Protein AF-A0A220SDR7-F1 (afdb_monomer_lite)

pLDDT: mean 88.76, std 13.01, range [48.06, 98.62]

Structure (mmCIF, N/CA/C/O backbone):
data_AF-A0A220SDR7-F1
#
_entry.id   AF-A0A220SDR7-F1
#
loop_
_atom_site.group_PDB
_atom_site.id
_atom_site.type_symbol
_atom_site.label_atom_id
_atom_site.label_alt_id
_atom_site.label_comp_id
_atom_site.label_asym_id
_atom_site.label_entity_id
_atom_site.label_seq_id
_atom_site.pdbx_PDB_ins_code
_atom_site.Cartn_x
_atom_site.Cartn_y
_atom_site.Cartn_z
_atom_site.occupancy
_atom_site.B_iso_or_equiv
_atom_site.auth_seq_id
_atom_site.auth_comp_id
_atom_site.auth_asym_id
_atom_site.auth_atom_id
_atom_site.pdbx_PDB_model_num
ATOM 1 N N . MET A 1 1 ? -10.956 74.663 -33.081 1.00 52.09 1 MET A N 1
ATOM 2 C CA . MET A 1 1 ? -11.269 73.354 -33.712 1.00 52.09 1 MET A CA 1
ATOM 3 C C . MET A 1 1 ? -10.249 72.935 -34.791 1.00 52.09 1 MET A C 1
ATOM 5 O O . MET A 1 1 ? -10.646 72.469 -35.847 1.00 52.09 1 MET A O 1
ATOM 9 N N . LYS A 1 2 ? -8.930 73.063 -34.561 1.00 50.47 2 LYS A N 1
ATOM 10 C CA . LYS A 1 2 ? -7.900 72.564 -35.508 1.00 50.47 2 LYS A CA 1
ATOM 11 C C . LYS A 1 2 ? -6.839 71.650 -34.871 1.00 50.47 2 LYS A C 1
ATOM 13 O O . LYS A 1 2 ? -5.998 71.125 -35.582 1.00 50.47 2 LYS A O 1
ATOM 18 N N . PHE A 1 3 ? -6.909 71.422 -33.556 1.00 48.16 3 PHE A N 1
ATOM 19 C CA . PHE A 1 3 ? -5.947 70.587 -32.822 1.00 48.16 3 PHE A CA 1
ATOM 20 C C . PHE A 1 3 ? -6.428 69.152 -32.547 1.00 48.16 3 PHE A C 1
ATOM 22 O O . PHE A 1 3 ? -5.607 68.275 -32.311 1.00 48.16 3 PHE A O 1
ATOM 29 N N . TYR A 1 4 ? -7.734 68.876 -32.643 1.00 52.09 4 TYR A N 1
ATOM 30 C CA . TYR A 1 4 ? -8.280 67.529 -32.407 1.00 52.09 4 TYR A CA 1
ATOM 31 C C . TYR A 1 4 ? -8.189 66.601 -33.626 1.00 52.09 4 TYR A C 1
ATOM 33 O O . TYR A 1 4 ? -8.221 65.384 -33.477 1.00 52.09 4 TYR A O 1
ATOM 41 N N . THR A 1 5 ? -8.017 67.149 -34.829 1.00 52.22 5 THR A N 1
ATOM 42 C CA . THR A 1 5 ? -7.950 66.356 -36.064 1.00 52.22 5 THR A CA 1
ATOM 43 C C . THR A 1 5 ? -6.585 65.693 -36.268 1.00 52.22 5 THR A C 1
ATOM 45 O O . THR A 1 5 ? -6.501 64.661 -36.923 1.00 52.22 5 THR A O 1
ATOM 48 N N . PHE A 1 6 ? -5.517 66.237 -35.674 1.00 51.78 6 PHE A N 1
ATOM 49 C CA . PHE A 1 6 ? -4.159 65.703 -35.840 1.00 51.78 6 PHE A CA 1
ATOM 50 C C . PHE A 1 6 ? -3.877 64.493 -34.931 1.00 51.78 6 PHE A C 1
ATOM 52 O O . PHE A 1 6 ? -3.158 63.578 -35.323 1.00 51.78 6 PHE A O 1
ATOM 59 N N . PHE A 1 7 ? -4.502 64.438 -33.749 1.00 50.69 7 PHE A N 1
ATOM 60 C CA . PHE A 1 7 ? -4.349 63.315 -32.814 1.00 50.69 7 PHE A CA 1
ATOM 61 C C . PHE A 1 7 ? -5.112 62.055 -33.254 1.00 50.69 7 PHE A C 1
ATOM 63 O O . PHE A 1 7 ? -4.691 60.941 -32.952 1.00 50.69 7 PHE A O 1
ATOM 70 N N . PHE A 1 8 ? -6.200 62.213 -34.015 1.00 52.06 8 PHE A N 1
ATOM 71 C CA . PHE A 1 8 ? -6.982 61.080 -34.516 1.00 52.06 8 PHE A CA 1
ATOM 72 C C . PHE A 1 8 ? -6.256 60.315 -35.636 1.00 52.06 8 PHE A C 1
ATOM 74 O O . PHE A 1 8 ? -6.339 59.091 -35.706 1.00 52.06 8 PHE A O 1
ATOM 81 N N . ILE A 1 9 ? -5.475 61.011 -36.468 1.00 54.66 9 ILE A N 1
ATOM 82 C CA . ILE A 1 9 ? -4.732 60.388 -37.574 1.00 54.66 9 ILE A CA 1
ATOM 83 C C . ILE A 1 9 ? -3.570 59.537 -37.037 1.00 54.66 9 ILE A C 1
ATOM 85 O O . ILE A 1 9 ? -3.384 58.407 -37.490 1.00 54.66 9 ILE A O 1
ATOM 89 N N . PHE A 1 10 ? -2.861 60.006 -36.004 1.00 51.84 10 PHE A N 1
ATOM 90 C CA . PHE A 1 10 ? -1.771 59.241 -35.384 1.00 51.84 10 PHE A CA 1
ATOM 91 C C . PHE A 1 10 ? -2.247 57.976 -34.656 1.00 51.84 10 PHE A C 1
ATOM 93 O O . PHE A 1 10 ? -1.578 56.947 -34.732 1.00 51.84 10 PHE A O 1
ATOM 100 N N . PHE A 1 11 ? -3.420 58.003 -34.013 1.00 52.19 11 PHE A N 1
ATOM 101 C CA . PHE A 1 11 ? -3.966 56.798 -33.380 1.00 52.19 11 PHE A CA 1
ATOM 102 C C . PHE A 1 11 ? -4.470 55.775 -34.402 1.00 52.19 11 PHE A C 1
ATOM 104 O O . PHE A 1 11 ? -4.217 54.587 -34.227 1.00 52.19 11 PHE A O 1
ATOM 111 N N . THR A 1 12 ? -5.099 56.196 -35.507 1.00 53.22 12 THR A N 1
ATOM 112 C CA . THR A 1 12 ? -5.532 55.235 -36.543 1.00 53.22 12 THR A CA 1
ATOM 113 C C . THR A 1 12 ? -4.360 54.511 -37.208 1.00 53.22 12 THR A C 1
ATOM 115 O O . THR A 1 12 ? -4.465 53.314 -37.454 1.00 53.22 12 THR A O 1
ATOM 118 N N . GLN A 1 13 ? -3.213 55.169 -37.411 1.00 51.09 13 GLN A N 1
ATOM 119 C CA . GLN A 1 13 ? -2.028 54.505 -37.969 1.00 51.09 13 GLN A CA 1
ATOM 120 C C . GLN A 1 13 ? -1.381 53.504 -37.000 1.00 51.09 13 GLN A C 1
ATOM 122 O O . GLN A 1 13 ? -0.821 52.514 -37.457 1.00 51.09 13 GLN A O 1
ATOM 127 N N . ALA A 1 14 ? -1.508 53.691 -35.683 1.00 51.62 14 ALA A N 1
ATOM 128 C CA . ALA A 1 14 ? -1.001 52.729 -34.701 1.00 51.62 14 ALA A CA 1
ATOM 129 C C . ALA A 1 14 ? -1.847 51.441 -34.618 1.00 51.62 14 ALA A C 1
ATOM 131 O O . ALA A 1 14 ? -1.311 50.383 -34.294 1.00 51.62 14 ALA A O 1
ATOM 132 N N . PHE A 1 15 ? -3.143 51.493 -34.958 1.00 50.03 15 PHE A N 1
ATOM 133 C CA . PHE A 1 15 ? -4.010 50.306 -34.970 1.00 50.03 15 PHE A CA 1
ATOM 134 C C . PHE A 1 15 ? -3.890 49.454 -36.248 1.00 50.03 15 PHE A C 1
ATOM 136 O O . PHE A 1 15 ? -4.156 48.257 -36.186 1.00 50.03 15 PHE A O 1
ATOM 143 N N . PHE A 1 16 ? -3.424 50.006 -37.378 1.00 48.06 16 PHE A N 1
ATOM 144 C CA . PHE A 1 16 ? -3.235 49.232 -38.621 1.00 48.06 16 PHE A CA 1
ATOM 145 C C . PHE A 1 16 ? -1.960 48.373 -38.659 1.00 48.06 16 PHE A C 1
ATOM 147 O O . PHE A 1 16 ? -1.866 47.475 -39.486 1.00 48.06 16 PHE A O 1
ATOM 154 N N . PHE A 1 17 ? -0.996 48.589 -37.759 1.00 48.81 17 PHE A N 1
ATOM 155 C CA . PHE A 1 17 ? 0.189 47.722 -37.639 1.00 48.81 17 PHE A CA 1
ATOM 156 C C . PHE A 1 17 ? 0.022 46.593 -36.604 1.00 48.81 17 PHE A C 1
ATOM 158 O O . PHE A 1 17 ? 0.945 45.806 -36.403 1.00 48.81 17 PHE A O 1
ATOM 165 N N . GLY A 1 18 ? -1.139 46.503 -35.942 1.00 52.41 18 GLY A N 1
ATOM 166 C CA . GLY A 1 18 ? -1.409 45.519 -34.888 1.00 52.41 18 GLY A CA 1
ATOM 167 C C . GLY A 1 18 ? -2.147 44.252 -35.331 1.00 52.41 18 GLY A C 1
ATOM 168 O O . GLY A 1 18 ? -2.267 43.324 -34.533 1.00 52.41 18 GLY A O 1
ATOM 169 N N . GLN A 1 19 ? -2.656 44.182 -36.562 1.00 54.31 19 GLN A N 1
ATOM 170 C CA . GLN A 1 19 ? -3.441 43.043 -37.041 1.00 54.31 19 GLN A CA 1
ATOM 171 C C . GLN A 1 19 ? -3.091 42.735 -38.493 1.00 54.31 19 GLN A C 1
ATOM 173 O O . GLN A 1 19 ? -3.411 43.514 -39.379 1.00 54.31 19 GLN A O 1
ATOM 178 N N . ASP A 1 20 ? -2.375 41.623 -38.671 1.00 52.69 20 ASP A N 1
ATOM 179 C CA . ASP A 1 20 ? -2.335 40.731 -39.840 1.00 52.69 20 ASP A CA 1
ATOM 180 C C . ASP A 1 20 ? -0.908 40.230 -40.066 1.00 52.69 20 ASP A C 1
ATOM 182 O O . ASP A 1 20 ? -0.219 40.589 -41.020 1.00 52.69 20 ASP A O 1
ATOM 186 N N . ILE A 1 21 ? -0.461 39.311 -39.202 1.00 54.91 21 ILE A N 1
ATOM 187 C CA . ILE A 1 21 ? 0.431 38.273 -39.722 1.00 54.91 21 ILE A CA 1
ATOM 188 C C . ILE A 1 21 ? -0.450 37.491 -40.704 1.00 54.91 21 ILE A C 1
ATOM 190 O O . ILE A 1 21 ? -1.434 36.895 -40.261 1.00 54.91 21 ILE A O 1
ATOM 194 N N . PRO A 1 22 ? -0.174 37.511 -42.020 1.00 57.28 22 PRO A N 1
ATOM 195 C CA . PRO A 1 22 ? -1.050 36.867 -42.984 1.00 57.28 22 PRO A CA 1
ATOM 196 C C . PRO A 1 22 ? -1.165 35.386 -42.628 1.00 57.28 22 PRO A C 1
ATOM 198 O O . PRO A 1 22 ? -0.147 34.732 -42.398 1.00 57.28 22 PRO A O 1
ATOM 201 N N . ALA A 1 23 ? -2.391 34.852 -42.616 1.00 57.25 23 ALA A N 1
ATOM 202 C CA . ALA A 1 23 ? -2.694 33.466 -42.239 1.00 57.25 23 ALA A CA 1
ATOM 203 C C . ALA A 1 23 ? -1.759 32.427 -42.906 1.00 57.25 23 ALA A C 1
ATOM 205 O O . ALA A 1 23 ? -1.390 31.424 -42.302 1.00 57.25 23 ALA A O 1
ATOM 206 N N . LYS A 1 24 ? -1.264 32.726 -44.118 1.00 56.38 24 LYS A N 1
ATOM 207 C CA . LYS A 1 24 ? -0.260 31.930 -44.844 1.00 56.38 24 LYS A CA 1
ATOM 208 C C . LYS A 1 24 ? 1.104 31.809 -44.143 1.00 56.38 24 LYS A C 1
ATOM 210 O O . LYS A 1 24 ? 1.729 30.758 -44.246 1.00 56.38 24 LYS A O 1
ATOM 215 N N . ILE A 1 25 ? 1.588 32.842 -43.447 1.00 60.56 25 ILE A N 1
ATOM 216 C CA . ILE A 1 25 ? 2.855 32.795 -42.690 1.00 60.56 25 ILE A CA 1
ATOM 217 C C . ILE A 1 25 ? 2.670 31.979 -41.406 1.00 60.56 25 ILE A C 1
ATOM 219 O O . ILE A 1 25 ? 3.525 31.154 -41.086 1.00 60.56 25 ILE A O 1
ATOM 223 N N . THR A 1 26 ? 1.543 32.137 -40.703 1.00 61.66 26 THR A N 1
ATOM 224 C CA . THR A 1 26 ? 1.220 31.299 -39.535 1.00 61.66 26 THR A CA 1
ATOM 225 C C . THR A 1 26 ? 1.035 29.831 -39.916 1.00 61.66 26 THR A C 1
ATOM 227 O O . THR A 1 26 ? 1.552 28.965 -39.212 1.00 61.66 26 THR A O 1
ATOM 230 N N . ASP A 1 27 ? 0.410 29.541 -41.059 1.00 62.94 27 ASP A N 1
ATOM 231 C CA . ASP A 1 27 ? 0.244 28.176 -41.570 1.00 62.94 27 ASP A CA 1
ATOM 232 C C . ASP A 1 27 ? 1.572 27.565 -42.044 1.00 62.94 27 ASP A C 1
ATOM 234 O O . ASP A 1 27 ? 1.864 26.403 -41.756 1.00 62.94 27 ASP A O 1
ATOM 238 N N . SER A 1 28 ? 2.441 28.352 -42.689 1.00 75.94 28 SER A N 1
ATOM 239 C CA . SER A 1 28 ? 3.783 27.905 -43.079 1.00 75.94 28 SER A CA 1
ATOM 240 C C . SER A 1 28 ? 4.658 27.598 -41.861 1.00 75.94 28 SER A C 1
ATOM 242 O O . SER A 1 28 ? 5.314 26.559 -41.828 1.00 75.94 28 SER A O 1
ATOM 244 N N . LEU A 1 29 ? 4.652 28.454 -40.834 1.00 77.25 29 LEU A N 1
ATOM 245 C CA . LEU A 1 29 ? 5.395 28.216 -39.592 1.00 77.25 29 LEU A CA 1
ATOM 246 C C . LEU A 1 29 ? 4.841 27.015 -38.819 1.00 77.25 29 LEU A C 1
ATOM 248 O O . LEU A 1 29 ? 5.611 26.234 -38.261 1.00 77.25 29 LEU A O 1
ATOM 252 N N . LYS A 1 30 ? 3.518 26.837 -38.808 1.00 83.00 30 LYS A N 1
ATOM 253 C CA . LYS A 1 30 ? 2.866 25.672 -38.205 1.00 83.00 30 LYS A CA 1
ATOM 254 C C . LYS A 1 30 ? 3.256 24.379 -38.923 1.00 83.00 30 LYS A C 1
ATOM 256 O O . LYS A 1 30 ? 3.679 23.436 -38.264 1.00 83.00 30 LYS A O 1
ATOM 261 N N . SER A 1 31 ? 3.204 24.354 -40.255 1.00 82.81 31 SER A N 1
ATOM 262 C CA . SER A 1 31 ? 3.597 23.180 -41.046 1.00 82.81 31 SER A CA 1
ATOM 263 C C . SER A 1 31 ? 5.082 22.824 -40.882 1.00 82.81 31 SER A C 1
ATOM 265 O O . SER A 1 31 ? 5.417 21.653 -40.712 1.00 82.81 31 SER A O 1
ATOM 267 N N . ALA A 1 32 ? 5.974 23.822 -40.838 1.00 85.25 32 ALA A N 1
ATOM 268 C CA . ALA A 1 32 ? 7.398 23.611 -40.584 1.00 85.25 32 ALA A CA 1
ATOM 269 C C . ALA A 1 32 ? 7.645 23.012 -39.190 1.00 85.25 32 ALA A C 1
ATOM 271 O O . ALA A 1 32 ? 8.384 22.036 -39.063 1.00 85.25 32 ALA A O 1
ATOM 272 N N . ARG A 1 33 ? 6.959 23.532 -38.161 1.00 87.56 33 ARG A N 1
ATOM 273 C CA . ARG A 1 33 ? 6.988 22.958 -36.809 1.00 87.56 33 ARG A CA 1
ATOM 274 C C . ARG A 1 33 ? 6.486 21.520 -36.807 1.00 87.56 33 ARG A C 1
ATOM 276 O O . ARG A 1 33 ? 7.135 20.662 -36.231 1.00 87.56 33 ARG A O 1
ATOM 283 N N . GLU A 1 34 ? 5.369 21.218 -37.462 1.00 90.38 34 GLU A N 1
ATOM 284 C CA . GLU A 1 34 ? 4.842 19.848 -37.529 1.00 90.38 34 GLU A CA 1
ATOM 285 C C . GLU A 1 34 ? 5.825 18.867 -38.185 1.00 90.38 34 GLU A C 1
ATOM 287 O O . GLU A 1 34 ? 5.975 17.738 -37.714 1.00 90.38 34 GLU A O 1
ATOM 292 N N . ILE A 1 35 ? 6.521 19.287 -39.247 1.00 91.94 35 ILE A N 1
ATOM 293 C CA . ILE A 1 35 ? 7.572 18.489 -39.895 1.00 91.94 35 ILE A CA 1
ATOM 294 C C . ILE A 1 35 ? 8.739 18.248 -38.929 1.00 91.94 35 ILE A C 1
ATOM 296 O O . ILE A 1 35 ? 9.202 17.113 -38.796 1.00 91.94 35 ILE A O 1
ATOM 300 N N . GLU A 1 36 ? 9.189 19.287 -38.226 1.00 92.25 36 GLU A N 1
ATOM 301 C CA . GLU A 1 36 ? 10.255 19.194 -37.227 1.00 92.25 36 GLU A CA 1
ATOM 302 C C . GLU A 1 36 ? 9.866 18.272 -36.062 1.00 92.25 36 GLU A C 1
ATOM 304 O O . GLU A 1 36 ? 10.612 17.351 -35.729 1.00 92.25 36 GLU A O 1
ATOM 309 N N . TYR A 1 37 ? 8.662 18.432 -35.506 1.00 89.50 37 TYR A N 1
ATOM 310 C CA . TYR A 1 37 ? 8.119 17.563 -34.460 1.00 89.50 37 TYR A CA 1
ATOM 311 C C . TYR A 1 37 ? 8.064 16.102 -34.908 1.00 89.50 37 TYR A C 1
ATOM 313 O O . TYR A 1 37 ? 8.482 15.218 -34.160 1.00 89.50 37 TYR A O 1
ATOM 321 N N . LYS A 1 38 ? 7.600 15.829 -36.136 1.00 91.56 38 LYS A N 1
ATOM 322 C CA . LYS A 1 38 ? 7.599 14.470 -36.703 1.00 91.56 38 LYS A CA 1
ATOM 323 C C . LYS A 1 38 ? 9.013 13.908 -36.810 1.00 91.56 38 LYS A C 1
ATOM 325 O O . LYS A 1 38 ? 9.224 12.749 -36.463 1.00 91.56 38 LYS A O 1
ATOM 330 N N . LYS A 1 39 ? 9.982 14.713 -37.253 1.00 94.06 39 LYS A N 1
ATOM 331 C CA . LYS A 1 39 ? 11.387 14.298 -37.353 1.00 94.06 39 LYS A CA 1
ATOM 332 C C . LYS A 1 39 ? 11.966 13.950 -35.978 1.00 94.06 39 LYS A C 1
ATOM 334 O O . LYS A 1 39 ? 12.467 12.843 -35.808 1.00 94.06 39 LYS A O 1
ATOM 339 N N . ILE A 1 40 ? 11.813 14.838 -34.994 1.00 90.62 40 ILE A N 1
ATOM 340 C CA . ILE A 1 40 ? 12.270 14.620 -33.611 1.00 90.62 40 ILE A CA 1
ATOM 341 C C . ILE A 1 40 ? 11.613 13.370 -33.019 1.00 90.62 40 ILE A C 1
ATOM 343 O O . ILE A 1 40 ? 12.273 12.560 -32.371 1.00 90.62 40 ILE A O 1
ATOM 347 N N . PHE A 1 41 ? 10.315 13.182 -33.250 1.00 91.69 41 PHE A N 1
ATOM 348 C CA . PHE A 1 41 ? 9.592 12.010 -32.771 1.00 91.69 41 PHE A CA 1
ATOM 349 C C . PHE A 1 41 ? 10.122 10.705 -33.383 1.00 91.69 41 PHE A C 1
ATOM 351 O O . PHE A 1 41 ? 10.348 9.735 -32.661 1.00 91.69 41 PHE A O 1
ATOM 358 N N . LEU A 1 42 ? 10.381 10.676 -34.694 1.00 93.56 42 LEU A N 1
ATOM 359 C CA . LEU A 1 42 ? 10.959 9.508 -35.365 1.00 93.56 42 LEU A CA 1
ATOM 360 C C . LEU A 1 42 ? 12.385 9.206 -34.885 1.00 93.56 42 LEU A C 1
ATOM 362 O O . LEU A 1 42 ? 12.721 8.039 -34.678 1.00 93.56 42 LEU A O 1
ATOM 366 N N . GLU A 1 43 ? 13.207 10.234 -34.669 1.00 93.56 43 GLU A N 1
ATOM 367 C CA . GLU A 1 43 ? 14.552 10.088 -34.098 1.00 93.56 43 GLU A CA 1
ATOM 368 C C . GLU A 1 43 ? 14.495 9.512 -32.677 1.00 93.56 43 GLU A C 1
ATOM 370 O O . GLU A 1 43 ? 15.209 8.554 -32.374 1.00 93.56 43 GLU A O 1
ATOM 375 N N . ARG A 1 44 ? 13.580 10.012 -31.835 1.00 92.38 44 ARG A N 1
ATOM 376 C CA . ARG A 1 44 ? 13.326 9.469 -30.491 1.00 92.38 44 ARG A CA 1
ATOM 377 C C . ARG A 1 44 ? 12.893 8.010 -30.536 1.00 92.38 44 ARG A C 1
ATOM 379 O O . ARG A 1 44 ? 13.456 7.197 -29.814 1.00 92.38 44 ARG A O 1
ATOM 386 N N . LEU A 1 45 ? 11.960 7.646 -31.418 1.00 92.81 45 LEU A N 1
ATOM 387 C CA . LEU A 1 45 ? 11.531 6.253 -31.570 1.00 92.81 45 LEU A CA 1
ATOM 388 C C . LEU A 1 45 ? 12.665 5.339 -32.034 1.00 92.81 45 LEU A C 1
ATOM 390 O O . LEU A 1 45 ? 12.747 4.196 -31.584 1.00 92.81 45 LEU A O 1
ATOM 394 N N . LYS A 1 46 ? 13.532 5.814 -32.933 1.00 94.94 46 LYS A N 1
ATOM 395 C CA . LYS A 1 46 ? 14.707 5.054 -33.369 1.00 94.94 46 LYS A CA 1
ATOM 396 C C . LYS A 1 46 ? 15.658 4.818 -32.196 1.00 94.94 46 LYS A C 1
ATOM 398 O O . LYS A 1 46 ? 16.012 3.670 -31.946 1.00 94.94 46 LYS A O 1
ATOM 403 N N . TYR A 1 47 ? 16.000 5.878 -31.463 1.00 93.88 47 TYR A N 1
ATOM 404 C CA . TYR A 1 47 ? 16.848 5.795 -30.275 1.00 93.88 47 TYR A CA 1
ATOM 405 C C . TYR A 1 47 ? 16.253 4.856 -29.220 1.00 93.88 47 TYR A C 1
ATOM 407 O O . TYR A 1 47 ? 16.933 3.953 -28.742 1.00 93.88 47 TYR A O 1
ATOM 415 N N . TYR A 1 48 ? 14.960 5.001 -28.925 1.00 94.19 48 TYR A N 1
ATOM 416 C CA . TYR A 1 48 ? 14.230 4.131 -28.008 1.00 94.19 48 TYR A CA 1
ATOM 417 C C . TYR A 1 48 ? 14.356 2.657 -28.401 1.00 94.19 48 TYR A C 1
ATOM 419 O O . TYR A 1 48 ? 14.701 1.825 -27.567 1.00 94.19 48 TYR A O 1
ATOM 427 N N . LYS A 1 49 ? 14.104 2.320 -29.674 1.00 94.62 49 LYS A N 1
ATOM 428 C CA . LYS A 1 49 ? 14.193 0.935 -30.163 1.00 94.62 49 LYS A CA 1
ATOM 429 C C . LYS A 1 49 ? 15.606 0.373 -30.032 1.00 94.62 49 LYS A C 1
ATOM 431 O O . LYS A 1 49 ? 15.756 -0.781 -29.645 1.00 94.62 49 LYS A O 1
ATOM 436 N N . GLU A 1 50 ? 16.619 1.175 -30.344 1.00 95.88 50 GLU A N 1
ATOM 437 C CA . GLU A 1 50 ? 18.022 0.774 -30.247 1.00 95.88 50 GLU A CA 1
ATOM 438 C C . GLU A 1 50 ? 18.429 0.489 -28.796 1.00 95.88 50 GLU A C 1
ATOM 440 O O . GLU A 1 50 ? 18.896 -0.610 -28.495 1.00 95.88 50 GLU A O 1
ATOM 445 N N . GLN A 1 51 ? 18.174 1.431 -27.883 1.00 96.44 51 GLN A N 1
ATOM 446 C CA . GLN A 1 51 ? 18.489 1.25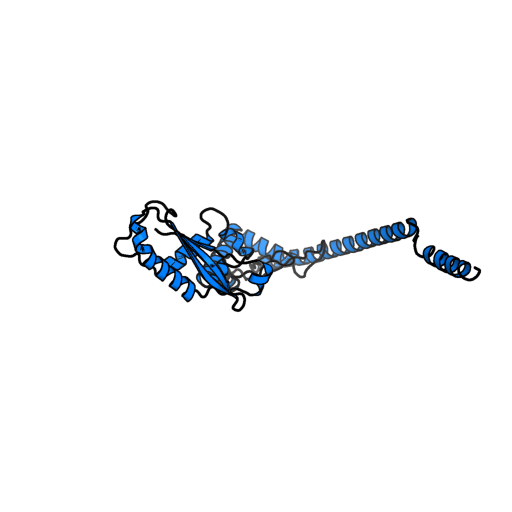3 -26.464 1.00 96.44 51 GLN A CA 1
ATOM 447 C C . GLN A 1 51 ? 17.717 0.079 -25.862 1.00 96.44 51 GLN A C 1
ATOM 449 O O . GLN A 1 51 ? 18.301 -0.788 -25.215 1.00 96.44 51 GLN A O 1
ATOM 454 N N . CYS A 1 52 ? 16.419 -0.011 -26.160 1.00 95.62 52 CYS A N 1
ATOM 455 C CA . CYS A 1 52 ? 15.591 -1.108 -25.688 1.00 95.62 52 CYS A CA 1
ATOM 456 C C . CYS A 1 52 ? 16.094 -2.465 -26.194 1.00 95.62 52 CYS A C 1
ATOM 458 O O . CYS A 1 52 ? 16.122 -3.425 -25.429 1.00 95.62 52 CYS A O 1
ATOM 460 N N . SER A 1 53 ? 16.529 -2.560 -27.455 1.00 96.88 53 SER A N 1
ATOM 461 C CA . SER A 1 53 ? 17.103 -3.789 -28.013 1.00 96.88 53 SER A CA 1
ATOM 462 C C . SER A 1 53 ? 18.364 -4.212 -27.255 1.00 96.88 53 SER A C 1
ATOM 464 O O . SER A 1 53 ? 18.483 -5.373 -26.860 1.00 96.88 53 SER A O 1
ATOM 466 N N . ASN A 1 54 ? 19.279 -3.273 -27.001 1.00 97.56 54 ASN A N 1
ATOM 467 C CA . ASN A 1 54 ? 20.511 -3.541 -26.255 1.00 97.56 54 ASN A CA 1
ATOM 468 C C . ASN A 1 54 ? 20.210 -4.028 -24.830 1.00 97.56 54 ASN A C 1
ATOM 470 O O . ASN A 1 54 ? 20.733 -5.056 -24.391 1.00 97.56 54 ASN A O 1
ATOM 474 N N . ASP A 1 55 ? 19.298 -3.346 -24.142 1.00 97.62 55 ASP A N 1
ATOM 475 C CA . ASP A 1 55 ? 18.890 -3.684 -22.780 1.00 97.62 55 ASP A CA 1
ATOM 476 C C . ASP A 1 55 ? 18.133 -5.011 -22.694 1.00 97.62 55 ASP A C 1
ATOM 478 O O . ASP A 1 55 ? 18.305 -5.767 -21.736 1.00 97.62 55 ASP A O 1
ATOM 482 N N . SER A 1 56 ? 17.360 -5.353 -23.724 1.00 96.88 56 SER A N 1
ATOM 483 C CA . SER A 1 56 ? 16.688 -6.652 -23.831 1.00 96.88 56 SER A CA 1
ATOM 484 C C . SER A 1 56 ? 17.699 -7.791 -23.964 1.00 96.88 56 SER A C 1
ATOM 486 O O . SER A 1 56 ? 17.588 -8.800 -23.270 1.00 96.88 56 SER A O 1
ATOM 488 N N . ILE A 1 57 ? 18.725 -7.631 -24.811 1.00 98.00 57 ILE A N 1
ATOM 489 C CA . ILE A 1 57 ? 19.800 -8.626 -24.972 1.00 98.00 57 ILE A CA 1
ATOM 490 C C . ILE A 1 57 ? 20.572 -8.793 -23.658 1.00 98.00 57 ILE A C 1
ATOM 492 O O . ILE A 1 57 ? 20.835 -9.919 -23.225 1.00 98.00 57 ILE A O 1
ATOM 496 N N . LYS A 1 58 ? 20.892 -7.680 -22.990 1.00 97.88 58 LYS A N 1
ATOM 497 C CA . LYS A 1 58 ? 21.522 -7.670 -21.664 1.00 97.88 58 LYS A CA 1
ATOM 498 C C . LYS A 1 58 ? 20.666 -8.421 -20.636 1.00 97.88 58 LYS A C 1
ATOM 500 O O . LYS A 1 58 ? 21.192 -9.285 -19.938 1.00 97.88 58 LYS A O 1
ATOM 505 N N . ALA A 1 59 ? 19.357 -8.167 -20.582 1.00 98.00 59 ALA A N 1
ATOM 506 C CA . ALA A 1 59 ? 18.436 -8.859 -19.679 1.00 98.00 59 ALA A CA 1
ATOM 507 C C . ALA A 1 59 ? 18.350 -10.366 -19.970 1.00 98.00 59 ALA A C 1
ATOM 509 O O . ALA A 1 59 ? 18.424 -11.180 -19.052 1.00 98.00 59 ALA A O 1
ATOM 510 N N . VAL A 1 60 ? 18.276 -10.766 -21.245 1.00 98.06 60 VAL A N 1
ATOM 511 C CA . VAL A 1 60 ? 18.297 -12.186 -21.641 1.00 98.06 60 VAL A CA 1
ATOM 512 C C . VAL A 1 60 ? 19.558 -12.876 -21.129 1.00 98.06 60 VAL A C 1
ATOM 514 O O . VAL A 1 60 ? 19.480 -13.978 -20.591 1.00 98.06 60 VAL A O 1
ATOM 517 N N . ASN A 1 61 ? 20.722 -12.244 -21.271 1.00 98.19 61 ASN A N 1
ATOM 518 C CA . ASN A 1 61 ? 21.978 -12.829 -20.813 1.00 98.19 61 ASN A CA 1
ATOM 519 C C . ASN A 1 61 ? 22.064 -12.890 -19.284 1.00 98.19 61 ASN A C 1
ATOM 521 O O . ASN A 1 61 ? 22.405 -13.942 -18.746 1.00 98.19 61 ASN A O 1
ATOM 525 N N . ASN A 1 62 ? 21.684 -11.820 -18.585 1.00 98.00 62 ASN A N 1
ATOM 526 C CA . ASN A 1 62 ? 21.737 -11.770 -17.124 1.00 98.00 62 ASN A CA 1
ATOM 527 C C . ASN A 1 62 ? 20.721 -12.714 -16.467 1.00 98.00 62 ASN A C 1
ATOM 529 O O . ASN A 1 62 ? 21.056 -13.357 -15.477 1.00 98.00 62 ASN A O 1
ATOM 533 N N . SER A 1 63 ? 19.530 -12.889 -17.052 1.00 97.31 63 SER A N 1
ATOM 534 C CA . SER A 1 63 ? 18.491 -13.801 -16.537 1.00 97.31 63 SER A CA 1
ATOM 535 C C . SER A 1 63 ? 18.908 -15.279 -16.495 1.00 97.31 63 SER A C 1
ATOM 537 O O . SER A 1 63 ? 18.305 -16.086 -15.787 1.00 97.31 63 SER A O 1
ATOM 539 N N . LYS A 1 64 ? 19.961 -15.651 -17.236 1.00 97.38 64 LYS A N 1
ATOM 540 C CA . LYS A 1 64 ? 20.567 -16.992 -17.180 1.00 97.38 64 LYS A CA 1
ATOM 541 C C . LYS A 1 64 ? 21.436 -17.191 -15.935 1.00 97.38 64 LYS A C 1
ATOM 543 O O . LYS A 1 64 ? 21.707 -18.332 -15.576 1.00 97.38 64 LYS A O 1
ATOM 548 N N . ILE A 1 65 ? 21.889 -16.102 -15.317 1.00 97.50 65 ILE A N 1
ATOM 549 C CA . ILE A 1 65 ? 22.846 -16.087 -14.204 1.00 97.50 65 ILE A CA 1
ATOM 550 C C . ILE A 1 65 ? 22.128 -15.747 -12.897 1.00 97.50 65 ILE A C 1
ATOM 552 O O . ILE A 1 65 ? 22.325 -16.414 -11.885 1.00 97.50 65 ILE A O 1
ATOM 556 N N . GLU A 1 66 ? 21.274 -14.727 -12.921 1.00 97.69 66 GLU A N 1
ATOM 557 C CA . GLU A 1 66 ? 20.575 -14.206 -11.752 1.00 97.69 66 GLU A CA 1
ATOM 558 C C . GLU A 1 66 ? 19.084 -14.009 -12.030 1.00 97.69 66 GLU A C 1
ATOM 560 O O . GLU A 1 66 ? 18.668 -13.750 -13.158 1.00 97.69 66 GLU A O 1
ATOM 565 N N . ASN A 1 67 ? 18.276 -14.083 -10.975 1.00 98.19 67 ASN A N 1
ATOM 566 C CA . ASN A 1 67 ? 16.883 -13.651 -11.024 1.00 98.19 67 ASN A CA 1
ATOM 567 C C . ASN A 1 67 ? 16.800 -12.292 -10.338 1.00 98.19 67 ASN A C 1
ATOM 569 O O . ASN A 1 67 ? 17.330 -12.131 -9.237 1.00 98.19 67 ASN A O 1
ATOM 573 N N . LYS A 1 68 ? 16.143 -11.321 -10.967 1.00 98.31 68 LYS A N 1
ATOM 574 C CA . LYS A 1 68 ? 16.028 -9.960 -10.443 1.00 98.31 68 LYS A CA 1
ATOM 575 C C . LYS A 1 68 ? 14.643 -9.414 -10.742 1.00 98.31 68 LYS A C 1
ATOM 577 O O . LYS A 1 68 ? 14.179 -9.520 -11.875 1.00 98.31 68 LYS A O 1
ATOM 582 N N . TYR A 1 69 ? 14.007 -8.835 -9.731 1.00 98.31 69 TYR A N 1
ATOM 583 C CA . TYR A 1 69 ? 12.631 -8.357 -9.813 1.00 98.31 69 TYR A CA 1
ATOM 584 C C . TYR A 1 69 ? 12.529 -6.882 -9.431 1.00 98.31 69 TYR A C 1
ATOM 586 O O . TYR A 1 69 ? 13.125 -6.457 -8.441 1.00 98.31 69 TYR A O 1
ATOM 594 N N . PHE A 1 70 ? 11.766 -6.120 -10.211 1.00 97.62 70 PHE A N 1
ATOM 595 C CA . PHE A 1 70 ? 11.546 -4.689 -10.031 1.00 97.62 70 PHE A CA 1
ATOM 596 C C . PHE A 1 70 ? 10.049 -4.411 -9.864 1.00 97.62 70 PHE A C 1
ATOM 598 O O . PHE A 1 70 ? 9.224 -5.080 -10.480 1.00 97.62 70 PHE A O 1
ATOM 605 N N . ILE A 1 71 ? 9.693 -3.393 -9.075 1.00 96.25 71 ILE A N 1
ATOM 606 C CA . ILE A 1 71 ? 8.317 -2.872 -9.030 1.00 96.25 71 ILE A CA 1
ATOM 607 C C . ILE A 1 71 ? 8.205 -1.660 -9.952 1.00 96.25 71 ILE A C 1
ATOM 609 O O . ILE A 1 71 ? 8.997 -0.718 -9.860 1.00 96.25 71 ILE A O 1
ATOM 613 N N . TYR A 1 72 ? 7.199 -1.682 -10.820 1.00 92.19 72 TYR A N 1
ATOM 614 C CA . TYR A 1 72 ? 6.859 -0.567 -11.692 1.00 92.19 72 TYR A CA 1
ATOM 615 C C . TYR A 1 72 ? 5.974 0.438 -10.965 1.00 92.19 72 TYR A C 1
ATOM 617 O O . TYR A 1 72 ? 4.941 0.066 -10.417 1.00 92.19 72 TYR A O 1
ATOM 625 N N . LEU A 1 73 ? 6.391 1.701 -10.978 1.00 91.69 73 LEU A N 1
ATOM 626 C CA . LEU A 1 73 ? 5.613 2.831 -10.484 1.00 91.69 73 LEU A CA 1
ATOM 627 C C . LEU A 1 73 ? 4.894 3.502 -11.651 1.00 91.69 73 LEU A C 1
ATOM 629 O O . LEU A 1 73 ? 5.454 3.617 -12.750 1.00 91.69 73 LEU A O 1
ATOM 633 N N . THR A 1 74 ? 3.683 3.991 -11.406 1.00 87.56 74 THR A N 1
ATOM 634 C CA . THR A 1 74 ? 2.943 4.758 -12.411 1.00 87.56 74 THR A CA 1
ATOM 635 C C . THR A 1 74 ? 3.683 6.067 -12.724 1.00 87.56 74 THR A C 1
ATOM 637 O O . THR A 1 74 ? 4.161 6.757 -11.831 1.00 87.56 74 THR A O 1
ATOM 640 N N . ALA A 1 75 ? 3.822 6.440 -13.996 1.00 86.69 75 ALA A N 1
ATOM 641 C CA . ALA A 1 75 ? 4.395 7.737 -14.379 1.00 86.69 75 ALA A CA 1
ATOM 642 C C . ALA A 1 75 ? 3.294 8.816 -14.464 1.00 86.69 75 ALA A C 1
ATOM 644 O O . ALA A 1 75 ? 2.166 8.481 -14.827 1.00 86.69 75 ALA A O 1
ATOM 645 N N . PRO A 1 76 ? 3.582 10.103 -14.189 1.00 83.19 76 PRO A N 1
ATOM 646 C CA . PRO A 1 76 ? 4.858 10.668 -13.730 1.00 83.19 76 PRO A CA 1
ATOM 647 C C . PRO A 1 76 ? 4.981 10.762 -12.196 1.00 83.19 76 PRO A C 1
ATOM 649 O O . PRO A 1 76 ? 5.951 11.321 -11.688 1.00 83.19 76 PRO A O 1
ATOM 652 N N . SER A 1 77 ? 3.977 10.295 -11.447 1.00 81.44 77 SER A N 1
ATOM 653 C CA . SER A 1 77 ? 3.853 10.573 -10.010 1.00 81.44 77 SER A CA 1
ATOM 654 C C . SER A 1 77 ? 3.295 9.407 -9.192 1.00 81.44 77 SER A C 1
ATOM 656 O O . SER A 1 77 ? 2.578 9.643 -8.224 1.00 81.44 77 SER A O 1
ATOM 658 N N . GLY A 1 78 ? 3.579 8.171 -9.596 1.00 82.81 78 GLY A N 1
ATOM 659 C CA . GLY A 1 78 ? 3.195 6.964 -8.866 1.00 82.81 78 GLY A CA 1
ATOM 660 C C . GLY A 1 78 ? 3.823 6.919 -7.480 1.00 82.81 78 GLY A C 1
ATOM 661 O O . GLY A 1 78 ? 4.913 7.459 -7.254 1.00 82.81 78 GLY A O 1
ATOM 662 N N . ASP A 1 79 ? 3.110 6.297 -6.548 1.00 86.50 79 ASP A N 1
ATOM 663 C CA . ASP A 1 79 ? 3.524 6.252 -5.153 1.00 86.50 79 ASP A CA 1
ATOM 664 C C . ASP A 1 79 ? 4.713 5.309 -4.974 1.00 86.50 79 ASP A C 1
ATOM 666 O O . ASP A 1 79 ? 4.805 4.245 -5.591 1.00 86.50 79 ASP A O 1
ATOM 670 N N . ASP A 1 80 ? 5.618 5.668 -4.067 1.00 89.19 80 ASP A N 1
ATOM 671 C CA . ASP A 1 80 ? 6.686 4.769 -3.652 1.00 89.19 80 ASP A CA 1
ATOM 672 C C . ASP A 1 80 ? 6.112 3.451 -3.107 1.00 89.19 80 ASP A C 1
ATOM 674 O O . ASP A 1 80 ? 5.146 3.433 -2.338 1.00 89.19 80 ASP A O 1
ATOM 678 N N . PHE A 1 81 ? 6.758 2.334 -3.452 1.00 93.94 81 PHE A N 1
ATOM 679 C CA . PHE A 1 81 ? 6.411 1.033 -2.883 1.00 93.94 81 PHE A CA 1
ATOM 680 C C . PHE A 1 81 ? 6.730 1.027 -1.374 1.00 93.94 81 PHE A C 1
ATOM 682 O O . PHE A 1 81 ? 7.897 1.207 -1.016 1.00 93.94 81 PHE A O 1
ATOM 689 N N . PRO A 1 82 ? 5.758 0.820 -0.465 1.00 92.94 82 PRO A N 1
ATOM 690 C CA . PRO A 1 82 ? 5.987 1.016 0.971 1.00 92.94 82 PRO A CA 1
ATOM 691 C C . PRO A 1 82 ? 6.780 -0.130 1.623 1.00 92.94 82 PRO A C 1
ATOM 693 O O . PRO A 1 82 ? 7.559 0.086 2.550 1.00 92.94 82 PRO A O 1
ATOM 696 N N . ALA A 1 83 ? 6.652 -1.353 1.105 1.00 96.19 83 ALA A N 1
ATOM 697 C CA . ALA A 1 83 ? 7.198 -2.569 1.710 1.00 96.19 83 ALA A CA 1
ATOM 698 C C . ALA A 1 83 ? 8.573 -2.987 1.146 1.00 96.19 83 ALA A C 1
ATOM 700 O O . ALA A 1 83 ? 8.839 -4.179 0.999 1.00 96.19 83 ALA A O 1
ATOM 701 N N . LYS A 1 84 ? 9.455 -2.033 0.791 1.00 96.50 84 LYS A N 1
ATOM 702 C CA . LYS A 1 84 ? 10.753 -2.323 0.124 1.00 96.50 84 LYS A CA 1
ATOM 703 C C . LYS A 1 84 ? 11.588 -3.353 0.897 1.00 96.50 84 LYS A C 1
ATOM 705 O O . LYS A 1 84 ? 12.070 -4.310 0.303 1.00 96.50 84 LYS A O 1
ATOM 710 N N . LYS A 1 85 ? 11.709 -3.180 2.218 1.00 97.00 85 LYS A N 1
ATOM 71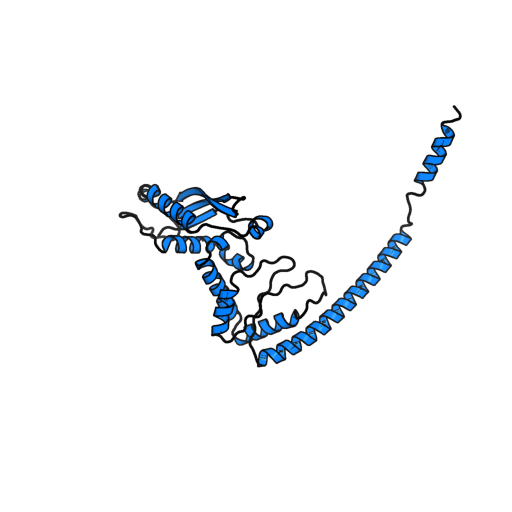1 C CA . LYS A 1 85 ? 12.494 -4.073 3.089 1.00 97.00 85 LYS A CA 1
ATOM 712 C C . LYS A 1 85 ? 11.858 -5.457 3.202 1.00 97.00 85 LYS A C 1
ATOM 714 O O . LYS A 1 85 ? 12.536 -6.458 3.003 1.00 97.00 85 LYS A O 1
ATOM 719 N N . GLU A 1 86 ? 10.553 -5.515 3.471 1.00 98.00 86 GLU A N 1
ATOM 720 C CA . GLU A 1 86 ? 9.817 -6.780 3.552 1.00 98.00 86 GLU A CA 1
ATOM 721 C C . GLU A 1 86 ? 9.829 -7.555 2.226 1.00 98.00 86 GLU A C 1
ATOM 723 O O . GLU A 1 86 ? 9.817 -8.786 2.233 1.00 98.00 86 GLU A O 1
ATOM 728 N N . LEU A 1 87 ? 9.821 -6.864 1.084 1.00 98.31 87 LEU A N 1
ATOM 729 C CA . LEU A 1 87 ? 9.901 -7.494 -0.233 1.00 98.31 87 LEU A CA 1
ATOM 730 C C . LEU A 1 87 ? 11.303 -8.024 -0.520 1.00 98.31 87 LEU A C 1
ATOM 732 O O . LEU A 1 87 ? 11.437 -9.166 -0.948 1.00 98.31 87 LEU A O 1
ATOM 736 N N . GLU A 1 88 ? 12.343 -7.240 -0.242 1.00 98.38 88 GLU A N 1
ATOM 737 C CA . GLU A 1 88 ? 13.730 -7.679 -0.395 1.00 98.38 88 GLU A CA 1
ATOM 738 C C . GLU A 1 88 ? 14.026 -8.939 0.433 1.00 98.38 88 GLU A C 1
ATOM 740 O O . GLU A 1 88 ? 14.563 -9.917 -0.092 1.00 98.38 88 GLU A O 1
ATOM 745 N N . GLU A 1 89 ? 13.609 -8.956 1.702 1.00 98.12 89 GLU A N 1
ATOM 746 C CA . GLU A 1 89 ? 13.750 -10.121 2.580 1.00 98.12 89 GLU A CA 1
ATOM 747 C C . GLU A 1 89 ? 12.985 -11.342 2.045 1.00 98.12 89 GLU A C 1
ATOM 749 O O . GLU A 1 89 ? 13.518 -12.454 2.041 1.00 98.12 89 GLU A O 1
ATOM 754 N N . ALA A 1 90 ? 11.755 -11.149 1.557 1.00 98.12 90 ALA A N 1
ATOM 755 C CA . ALA A 1 90 ? 10.938 -12.240 1.036 1.00 98.12 90 ALA A CA 1
ATOM 756 C C . ALA A 1 90 ? 11.501 -12.827 -0.270 1.00 98.12 90 ALA A C 1
ATOM 758 O O . ALA A 1 90 ? 11.557 -14.049 -0.413 1.00 98.12 90 ALA A O 1
ATOM 759 N N . LEU A 1 91 ? 11.962 -11.983 -1.197 1.00 98.44 91 LEU A N 1
ATOM 760 C CA . LEU A 1 91 ? 12.567 -12.399 -2.468 1.00 98.44 91 LEU A CA 1
ATOM 761 C C . LEU A 1 91 ? 13.886 -13.153 -2.263 1.00 98.44 91 LEU A C 1
ATOM 763 O O . LEU A 1 91 ? 14.151 -14.147 -2.950 1.00 98.44 91 LEU A O 1
ATOM 767 N N . LYS A 1 92 ? 14.689 -12.735 -1.276 1.00 97.88 92 LYS A N 1
ATOM 768 C CA . LYS A 1 92 ? 15.970 -13.372 -0.947 1.00 97.88 92 LYS A CA 1
ATOM 769 C C . LYS A 1 92 ? 15.820 -14.859 -0.617 1.00 97.88 92 LYS A C 1
ATOM 771 O O . LYS A 1 92 ? 16.671 -15.648 -1.020 1.00 97.88 92 LYS A O 1
ATOM 776 N N . ASN A 1 93 ? 14.722 -15.257 0.030 1.00 97.62 93 ASN A N 1
ATOM 777 C CA . ASN A 1 93 ? 14.435 -16.661 0.364 1.00 97.62 93 ASN A CA 1
ATOM 778 C C . ASN A 1 93 ? 14.303 -17.571 -0.868 1.00 97.62 93 ASN A C 1
ATOM 780 O O . ASN A 1 93 ? 14.423 -18.788 -0.751 1.00 97.62 93 ASN A O 1
ATOM 784 N N . TYR A 1 94 ? 14.092 -16.985 -2.047 1.00 97.88 94 TYR A N 1
ATOM 785 C CA . TYR A 1 94 ? 13.939 -17.693 -3.317 1.00 97.88 94 TYR A CA 1
ATOM 786 C C . TYR A 1 94 ? 15.087 -17.417 -4.294 1.00 97.88 94 TYR A C 1
ATOM 788 O O . TYR A 1 94 ? 14.983 -17.742 -5.476 1.00 97.88 94 TYR A O 1
ATOM 796 N N . ASN A 1 95 ? 16.196 -16.835 -3.818 1.00 98.06 95 ASN A N 1
ATOM 797 C CA . ASN A 1 95 ? 17.323 -16.405 -4.652 1.00 98.06 95 ASN A CA 1
ATOM 798 C C . ASN A 1 95 ? 16.890 -15.442 -5.775 1.00 98.06 95 ASN A C 1
ATOM 800 O O . ASN A 1 95 ? 17.347 -15.546 -6.921 1.00 98.06 95 ASN A O 1
ATOM 804 N N . ILE A 1 96 ? 15.980 -14.521 -5.449 1.00 98.62 96 ILE A N 1
ATOM 805 C CA . ILE A 1 96 ? 15.583 -13.412 -6.315 1.00 98.62 96 ILE A CA 1
ATOM 806 C C . ILE A 1 96 ? 16.164 -12.126 -5.730 1.00 98.62 96 ILE A C 1
ATOM 808 O O . ILE A 1 96 ? 15.967 -11.813 -4.558 1.00 98.62 96 ILE A O 1
ATOM 812 N N . ILE A 1 97 ? 16.902 -11.387 -6.551 1.00 98.44 97 ILE A N 1
ATOM 813 C CA . ILE A 1 97 ? 17.506 -10.111 -6.178 1.00 98.44 97 ILE A CA 1
ATOM 814 C C . ILE A 1 97 ? 16.443 -9.019 -6.286 1.00 98.44 97 ILE A C 1
ATOM 816 O O . ILE A 1 97 ? 15.771 -8.887 -7.313 1.00 98.44 97 ILE A O 1
ATOM 820 N N . TRP A 1 98 ? 16.323 -8.203 -5.244 1.00 98.06 98 TRP A N 1
ATOM 821 C CA . TRP A 1 98 ? 15.526 -6.987 -5.304 1.00 98.06 98 TRP A CA 1
ATOM 822 C C . TRP A 1 98 ? 16.204 -5.959 -6.217 1.00 98.06 98 TRP A C 1
ATOM 824 O O . TRP A 1 98 ? 17.324 -5.523 -5.961 1.00 98.06 98 TRP A O 1
ATOM 834 N N . GLY A 1 99 ? 15.538 -5.608 -7.316 1.00 96.44 99 GLY A N 1
ATOM 835 C CA . GLY A 1 99 ? 16.032 -4.659 -8.311 1.00 96.44 99 GLY A CA 1
ATOM 836 C C . GLY A 1 99 ? 15.718 -3.198 -7.985 1.00 96.44 99 GLY A C 1
ATOM 837 O O . GLY A 1 99 ? 16.342 -2.302 -8.545 1.00 96.44 99 GLY A O 1
ATOM 838 N N . GLY A 1 100 ? 14.782 -2.948 -7.067 1.00 95.62 100 GLY A N 1
ATOM 839 C CA . GLY A 1 100 ? 14.298 -1.608 -6.753 1.00 95.62 100 GLY A CA 1
ATOM 840 C C . GLY A 1 100 ? 12.991 -1.265 -7.467 1.00 95.62 100 GLY A C 1
ATOM 841 O O . GLY A 1 100 ? 12.308 -2.114 -8.042 1.00 95.62 100 GLY A O 1
ATOM 842 N N . THR A 1 101 ? 12.631 0.011 -7.400 1.00 94.44 101 THR A N 1
ATOM 843 C CA . THR A 1 101 ? 11.460 0.573 -8.078 1.00 94.44 101 THR A CA 1
ATOM 844 C C . THR A 1 101 ? 11.889 1.308 -9.344 1.00 94.44 101 THR A C 1
ATOM 846 O O . THR A 1 101 ? 12.910 1.993 -9.336 1.00 94.44 101 THR A O 1
ATOM 849 N N . MET A 1 102 ? 11.098 1.211 -10.410 1.00 91.19 102 MET A N 1
ATOM 850 C CA . MET A 1 102 ? 11.332 1.914 -11.672 1.00 91.19 102 MET A CA 1
ATOM 851 C C . MET A 1 102 ? 10.076 2.662 -12.101 1.00 91.19 102 MET A C 1
ATOM 853 O O . MET A 1 102 ? 8.980 2.113 -12.046 1.00 91.19 102 MET A O 1
ATOM 857 N N . MET A 1 103 ? 10.245 3.885 -12.597 1.00 89.06 103 MET A N 1
ATOM 858 C CA . MET A 1 103 ? 9.174 4.671 -13.205 1.00 89.06 103 MET A CA 1
ATOM 859 C C . MET A 1 103 ? 9.446 4.835 -14.701 1.00 89.06 103 MET A C 1
ATOM 861 O O . MET A 1 103 ? 10.579 5.081 -15.109 1.00 89.06 103 MET A O 1
ATOM 865 N N . GLY A 1 104 ? 8.409 4.672 -15.523 1.00 85.12 104 GLY A N 1
ATOM 866 C CA . GLY A 1 104 ? 8.484 4.946 -16.959 1.00 85.12 104 GLY A CA 1
ATOM 867 C C . GLY A 1 104 ? 8.542 6.444 -17.282 1.00 85.12 104 GLY A C 1
ATOM 868 O O . GLY A 1 104 ? 8.541 7.289 -16.391 1.00 85.12 104 GLY A O 1
ATOM 869 N N . SER A 1 105 ? 8.581 6.779 -18.574 1.00 85.69 105 SER A N 1
ATOM 870 C CA . SER A 1 105 ? 8.405 8.161 -19.036 1.00 85.69 105 SER A CA 1
ATOM 871 C C . SER A 1 105 ? 6.962 8.382 -19.467 1.00 85.69 105 SER A C 1
ATOM 873 O O . SER A 1 105 ? 6.386 7.539 -20.152 1.00 85.69 105 SER A O 1
ATOM 875 N N . ASP A 1 106 ? 6.408 9.535 -19.112 1.00 84.50 106 ASP A N 1
ATOM 876 C CA . ASP A 1 106 ? 5.146 10.060 -19.636 1.00 84.50 106 ASP A CA 1
ATOM 877 C C . ASP A 1 106 ? 5.311 10.738 -21.013 1.00 84.50 106 ASP A C 1
ATOM 879 O O . ASP A 1 106 ? 4.327 11.115 -21.648 1.00 84.50 106 ASP A O 1
ATOM 883 N N . ILE A 1 107 ? 6.546 10.857 -21.517 1.00 86.00 107 ILE A N 1
ATOM 884 C CA . ILE A 1 107 ? 6.857 11.426 -22.830 1.00 86.00 107 ILE A CA 1
ATOM 885 C C . ILE A 1 107 ? 6.901 10.303 -23.881 1.00 86.00 107 ILE A C 1
ATOM 887 O O . ILE A 1 107 ? 7.787 9.441 -23.832 1.00 86.00 107 ILE A O 1
ATOM 891 N N . PRO A 1 108 ? 6.024 10.325 -24.904 1.00 80.19 108 PRO A N 1
ATOM 892 C CA . PRO A 1 108 ? 6.018 9.310 -25.952 1.00 80.19 108 PRO A CA 1
ATOM 893 C C . PRO A 1 108 ? 7.372 9.176 -26.663 1.00 80.19 108 PRO A C 1
ATOM 895 O O . PRO A 1 108 ? 7.949 10.157 -27.141 1.00 80.19 108 PRO A O 1
ATOM 898 N N . GLY A 1 109 ? 7.870 7.940 -26.757 1.00 80.75 109 GLY A N 1
ATOM 899 C CA . GLY A 1 109 ? 9.136 7.617 -27.420 1.00 80.75 109 GLY A CA 1
ATOM 900 C C . GLY A 1 109 ? 10.393 8.052 -26.658 1.00 80.75 109 GLY A C 1
ATOM 901 O O . GLY A 1 109 ? 11.489 7.926 -27.201 1.00 80.75 109 GLY A O 1
ATOM 902 N N . HIS A 1 110 ? 10.274 8.562 -25.429 1.00 87.31 110 HIS A N 1
ATOM 903 C CA . HIS A 1 110 ? 11.430 8.866 -24.590 1.00 87.31 110 HIS A CA 1
ATOM 904 C C . HIS A 1 110 ? 11.943 7.602 -23.891 1.00 87.31 110 HIS A C 1
ATOM 906 O O . HIS A 1 110 ? 11.173 6.851 -23.292 1.00 87.31 110 HIS A O 1
ATOM 912 N N . TYR A 1 111 ? 13.251 7.360 -23.986 1.00 88.75 111 TYR A N 1
ATOM 913 C CA . TYR A 1 111 ? 13.902 6.240 -23.317 1.00 88.75 111 TYR A CA 1
ATOM 914 C C . TYR A 1 111 ? 14.488 6.694 -21.985 1.00 88.75 111 TYR A C 1
ATOM 916 O O . TYR A 1 111 ? 15.264 7.647 -21.949 1.00 88.75 111 TYR A O 1
ATOM 924 N N . ILE A 1 112 ? 14.150 5.981 -20.914 1.00 89.50 112 ILE A N 1
ATOM 925 C CA . ILE A 1 112 ? 14.811 6.109 -19.613 1.00 89.50 112 ILE A CA 1
ATOM 926 C C . ILE A 1 112 ? 15.839 4.985 -19.514 1.00 89.50 112 ILE A C 1
ATOM 928 O O . ILE A 1 112 ? 15.554 3.866 -19.943 1.00 89.50 112 ILE A O 1
ATOM 932 N N . SER A 1 113 ? 17.019 5.279 -18.959 1.00 88.38 113 SER A N 1
ATOM 933 C CA . SER A 1 113 ? 18.093 4.293 -18.777 1.00 88.38 113 SER A CA 1
ATOM 934 C C . SER A 1 113 ? 17.564 2.987 -18.188 1.00 88.38 113 SER A C 1
ATOM 936 O O . SER A 1 113 ? 16.803 3.011 -17.219 1.00 88.38 113 SER A O 1
ATOM 938 N N . ASP A 1 114 ? 17.965 1.862 -18.781 1.00 91.31 114 ASP A N 1
ATOM 939 C CA . ASP A 1 114 ? 17.641 0.509 -18.322 1.00 91.31 114 ASP A CA 1
ATOM 940 C C . ASP A 1 114 ? 16.132 0.178 -18.262 1.00 91.31 114 ASP A C 1
ATOM 942 O O . ASP A 1 114 ? 15.748 -0.849 -17.699 1.00 91.31 114 ASP A O 1
ATOM 946 N N . LEU A 1 115 ? 15.250 0.977 -18.886 1.00 92.12 115 LEU A N 1
ATOM 947 C CA . LEU A 1 115 ? 13.798 0.745 -18.869 1.00 92.12 115 LEU A CA 1
ATOM 948 C C . LEU A 1 115 ? 13.427 -0.656 -19.366 1.00 92.12 115 LEU A C 1
ATOM 950 O O . LEU A 1 115 ? 12.692 -1.383 -18.690 1.00 92.12 115 LEU A O 1
ATOM 954 N N . CYS A 1 116 ? 13.942 -1.045 -20.534 1.00 94.94 116 CYS A N 1
ATOM 955 C CA . CYS A 1 116 ? 13.675 -2.373 -21.078 1.00 94.94 116 CYS A CA 1
ATOM 956 C C . CYS A 1 116 ? 14.415 -3.462 -20.299 1.00 94.94 116 CYS A C 1
ATOM 958 O O . CYS A 1 116 ? 13.888 -4.563 -20.151 1.00 94.94 116 CYS A O 1
ATOM 960 N N . TYR A 1 117 ? 15.584 -3.156 -19.731 1.00 97.25 117 TYR A N 1
ATOM 961 C CA . TYR A 1 117 ? 16.326 -4.110 -18.913 1.00 97.25 117 TYR A CA 1
ATOM 962 C C . TYR A 1 117 ? 15.511 -4.512 -17.677 1.00 97.25 117 TYR A C 1
ATOM 964 O O . TYR A 1 117 ? 15.311 -5.703 -17.441 1.00 97.25 117 TYR A O 1
ATOM 972 N N . HIS A 1 118 ? 14.964 -3.539 -16.940 1.00 96.62 118 HIS A N 1
ATOM 973 C CA . HIS A 1 118 ? 14.090 -3.790 -15.788 1.00 96.62 118 HIS A CA 1
ATOM 974 C C . HIS A 1 118 ? 12.867 -4.639 -16.169 1.00 96.62 118 HIS A C 1
ATOM 976 O O . HIS A 1 118 ? 12.467 -5.532 -15.412 1.00 96.62 118 HIS A O 1
ATOM 982 N N . HIS A 1 119 ? 12.315 -4.405 -17.368 1.00 95.62 119 HIS A N 1
ATOM 983 C CA . HIS A 1 119 ? 11.064 -5.032 -17.805 1.00 95.62 119 HIS A CA 1
ATOM 984 C C . HIS A 1 119 ? 11.293 -6.491 -18.122 1.00 95.62 119 HIS A C 1
ATOM 986 O O . HIS A 1 119 ? 10.638 -7.370 -17.565 1.00 95.62 119 HIS A O 1
ATOM 992 N N . TYR A 1 120 ? 12.291 -6.752 -18.961 1.00 97.81 120 TYR A N 1
ATOM 993 C CA . TYR A 1 120 ? 12.629 -8.106 -19.349 1.00 97.81 120 TYR A CA 1
ATOM 994 C C . TYR A 1 120 ? 13.205 -8.912 -18.183 1.00 97.81 120 TYR A C 1
ATOM 996 O O . TYR A 1 120 ? 12.865 -10.084 -18.056 1.00 97.81 120 TYR A O 1
ATOM 1004 N N . MET A 1 121 ? 13.998 -8.316 -17.284 1.00 98.19 121 MET A N 1
ATOM 1005 C CA . MET A 1 121 ? 14.475 -9.026 -16.088 1.00 98.19 121 MET A CA 1
ATOM 1006 C C . MET A 1 121 ? 13.328 -9.468 -15.172 1.00 98.19 121 MET A C 1
ATOM 1008 O O . MET A 1 121 ? 13.307 -10.627 -14.742 1.00 98.19 121 MET A O 1
ATOM 1012 N N . SER A 1 122 ? 12.354 -8.587 -14.920 1.00 98.00 122 SER A N 1
ATOM 1013 C CA . SER A 1 122 ? 11.164 -8.937 -14.132 1.00 98.00 122 SER A CA 1
ATOM 1014 C C . SER A 1 122 ? 10.332 -10.000 -14.849 1.00 98.00 122 SER A C 1
ATOM 1016 O O . SER A 1 122 ? 10.016 -11.020 -14.247 1.00 98.00 122 SER A O 1
ATOM 1018 N N . TYR A 1 123 ? 10.100 -9.840 -16.158 1.00 98.06 123 TYR A N 1
ATOM 1019 C CA . TYR A 1 123 ? 9.388 -10.817 -16.987 1.00 98.06 123 TYR A CA 1
ATOM 1020 C C . TYR A 1 123 ? 10.038 -12.208 -16.956 1.00 98.06 123 TYR A C 1
ATOM 1022 O O . TYR A 1 123 ? 9.349 -13.212 -16.786 1.00 98.06 123 TYR A O 1
ATOM 1030 N N . PHE A 1 124 ? 11.363 -12.306 -17.105 1.00 98.50 124 PHE A N 1
ATOM 1031 C CA . PHE A 1 124 ? 12.053 -13.598 -17.055 1.00 98.50 124 PHE A CA 1
ATOM 1032 C C . PHE A 1 124 ? 11.993 -14.224 -15.661 1.00 98.50 124 PHE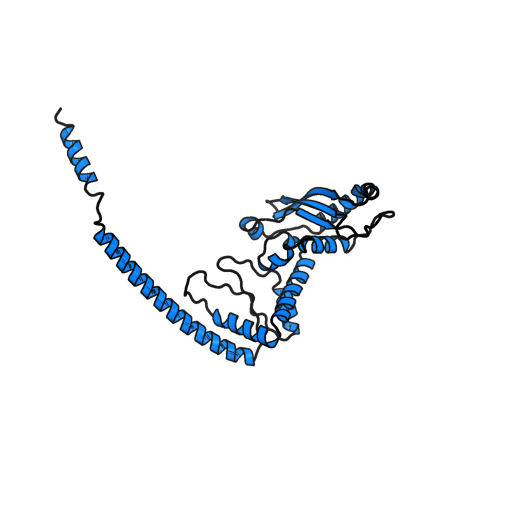 A C 1
ATOM 1034 O O . PHE A 1 124 ? 11.836 -15.442 -15.548 1.00 98.50 124 PHE A O 1
ATOM 1041 N N . THR A 1 125 ? 12.060 -13.404 -14.612 1.00 98.44 125 THR A N 1
ATOM 1042 C CA . THR A 1 125 ? 11.884 -13.858 -13.229 1.00 98.44 125 THR A CA 1
ATOM 1043 C C . THR A 1 125 ? 10.464 -14.393 -13.013 1.00 98.44 125 THR A C 1
ATOM 1045 O O . THR A 1 125 ? 10.301 -15.546 -12.621 1.00 98.44 125 THR A O 1
ATOM 1048 N N . GLU A 1 126 ? 9.428 -13.635 -13.366 1.00 98.38 126 GLU A N 1
ATOM 1049 C CA . GLU A 1 126 ? 8.027 -14.076 -13.294 1.00 98.38 126 GLU A CA 1
ATOM 1050 C C . GLU A 1 126 ? 7.775 -15.339 -14.119 1.00 98.38 126 GLU A C 1
ATOM 1052 O O . GLU A 1 126 ? 7.111 -16.261 -13.658 1.00 98.38 126 GLU A O 1
ATOM 1057 N N . LYS A 1 127 ? 8.346 -15.436 -15.323 1.00 98.25 127 LYS A N 1
ATOM 1058 C CA . LYS A 1 127 ? 8.208 -16.622 -16.175 1.00 98.25 127 LYS A CA 1
ATOM 1059 C C . LYS A 1 127 ? 8.826 -17.871 -15.545 1.00 98.25 127 LYS A C 1
ATOM 1061 O O . LYS A 1 127 ? 8.317 -18.968 -15.755 1.00 98.25 127 LYS A O 1
ATOM 1066 N N . LYS A 1 128 ? 9.925 -17.720 -14.804 1.00 98.12 128 LYS A N 1
ATOM 1067 C CA . LYS A 1 128 ? 10.634 -18.830 -14.156 1.00 98.12 128 LYS A CA 1
ATOM 1068 C C . LYS A 1 128 ? 9.938 -19.314 -12.886 1.00 98.12 128 LYS A C 1
ATOM 1070 O O . LYS A 1 128 ? 9.880 -20.519 -12.665 1.00 98.12 128 LYS A O 1
ATOM 1075 N N . PHE A 1 129 ? 9.447 -18.396 -12.056 1.00 98.06 129 PHE A N 1
ATOM 1076 C CA . PHE A 1 129 ? 8.842 -18.728 -10.760 1.00 98.06 129 PHE A CA 1
ATOM 1077 C C . PHE A 1 129 ? 7.311 -18.839 -10.801 1.00 98.06 129 PHE A C 1
ATOM 1079 O O . PHE A 1 129 ? 6.717 -19.443 -9.914 1.00 98.06 129 PHE A O 1
ATOM 1086 N N . GLY A 1 130 ? 6.679 -18.288 -11.834 1.00 98.25 130 GLY A N 1
ATOM 1087 C CA . GLY A 1 130 ? 5.238 -18.086 -11.920 1.00 98.25 130 GLY A CA 1
ATOM 1088 C C . GLY A 1 130 ? 4.863 -16.659 -11.519 1.00 98.25 130 GLY A C 1
ATOM 1089 O O . GLY A 1 130 ? 5.275 -16.165 -10.470 1.00 98.25 130 GLY A O 1
ATOM 1090 N N . LYS A 1 131 ? 4.053 -15.998 -12.350 1.00 97.69 131 LYS A N 1
ATOM 1091 C CA . LYS A 1 131 ? 3.581 -14.632 -12.097 1.00 97.69 131 LYS A CA 1
ATOM 1092 C C . LYS A 1 131 ? 2.798 -14.544 -10.781 1.00 97.69 131 LYS A C 1
ATOM 1094 O O . LYS A 1 131 ? 3.171 -13.766 -9.910 1.00 97.69 131 LYS A O 1
ATOM 1099 N N . ASP A 1 132 ? 1.818 -15.425 -10.588 1.00 98.12 132 ASP A N 1
ATOM 1100 C CA . ASP A 1 132 ? 0.988 -15.474 -9.373 1.00 98.12 132 ASP A CA 1
ATOM 1101 C C . ASP A 1 132 ? 1.820 -15.709 -8.103 1.00 98.12 132 ASP A C 1
ATOM 1103 O O . ASP A 1 132 ? 1.507 -15.204 -7.024 1.00 98.12 132 ASP A O 1
ATOM 1107 N N . PHE A 1 133 ? 2.916 -16.463 -8.225 1.00 98.25 133 PHE A N 1
ATOM 1108 C CA . PHE A 1 133 ? 3.841 -16.693 -7.122 1.00 98.25 133 PHE A CA 1
ATOM 1109 C C . PHE A 1 133 ? 4.557 -15.397 -6.711 1.00 98.25 133 PHE A C 1
ATOM 1111 O O . PHE A 1 133 ? 4.603 -15.076 -5.522 1.00 98.25 133 PHE A O 1
ATOM 1118 N N . ILE A 1 134 ? 5.069 -14.630 -7.680 1.00 98.31 134 ILE A N 1
ATOM 1119 C CA . ILE A 1 134 ? 5.706 -13.331 -7.424 1.00 98.31 134 ILE A CA 1
ATOM 1120 C C . ILE A 1 134 ? 4.692 -12.325 -6.872 1.00 98.31 134 ILE A C 1
ATOM 1122 O O . ILE A 1 134 ? 4.974 -11.662 -5.874 1.00 98.31 134 ILE A O 1
ATOM 1126 N N . GLU A 1 135 ? 3.494 -12.252 -7.455 1.00 96.75 135 GLU A N 1
ATOM 1127 C CA . GLU A 1 135 ? 2.419 -11.381 -6.968 1.00 96.75 135 GLU A CA 1
ATOM 1128 C C . GLU A 1 135 ? 2.033 -11.708 -5.522 1.00 96.75 135 GLU A C 1
ATOM 1130 O O . GLU A 1 135 ? 1.859 -10.802 -4.704 1.00 96.75 135 GLU A O 1
ATOM 1135 N N . ASN A 1 136 ? 1.972 -12.993 -5.160 1.00 97.25 136 ASN A N 1
ATOM 1136 C CA . ASN A 1 136 ? 1.719 -13.390 -3.781 1.00 97.25 136 ASN A CA 1
ATOM 1137 C C . ASN A 1 136 ? 2.859 -12.967 -2.843 1.00 97.25 136 ASN A C 1
ATOM 1139 O O . ASN A 1 136 ? 2.577 -12.475 -1.754 1.00 97.25 136 ASN A O 1
ATOM 1143 N N . ILE A 1 137 ? 4.131 -13.087 -3.248 1.00 98.12 137 ILE A N 1
ATOM 1144 C CA . ILE A 1 137 ? 5.257 -12.563 -2.452 1.00 98.12 137 ILE A CA 1
ATOM 1145 C C . ILE A 1 137 ? 5.083 -11.060 -2.210 1.00 98.12 137 ILE A C 1
ATOM 1147 O O . ILE A 1 137 ? 5.140 -10.619 -1.063 1.00 98.12 137 ILE A O 1
ATOM 1151 N N . VAL A 1 138 ? 4.806 -10.284 -3.263 1.00 97.56 138 VAL A N 1
ATOM 1152 C CA . VAL A 1 138 ? 4.583 -8.832 -3.164 1.00 97.56 138 VAL A CA 1
ATOM 1153 C C . VAL A 1 138 ? 3.433 -8.518 -2.207 1.00 97.56 138 VAL A C 1
ATOM 1155 O O . VAL A 1 138 ? 3.588 -7.702 -1.294 1.00 97.56 138 VAL A O 1
ATOM 1158 N N . ARG A 1 139 ? 2.298 -9.210 -2.356 1.00 96.00 139 ARG A N 1
ATOM 1159 C CA . ARG A 1 139 ? 1.116 -9.035 -1.505 1.00 96.00 139 ARG A CA 1
ATOM 1160 C C . ARG A 1 139 ? 1.403 -9.365 -0.042 1.00 96.00 139 ARG A C 1
ATOM 1162 O O . ARG A 1 139 ? 1.000 -8.610 0.841 1.00 96.00 139 ARG A O 1
ATOM 1169 N N . GLN A 1 140 ? 2.114 -10.458 0.233 1.00 96.56 140 GLN A N 1
ATOM 1170 C CA . GLN A 1 140 ? 2.489 -10.831 1.599 1.00 96.56 140 GLN A CA 1
ATOM 1171 C C . GLN A 1 140 ? 3.461 -9.825 2.219 1.00 96.56 140 GLN A C 1
ATOM 1173 O O . GLN A 1 140 ? 3.310 -9.471 3.387 1.00 96.56 140 GLN A O 1
ATOM 1178 N N . SER A 1 141 ? 4.420 -9.303 1.453 1.00 97.69 141 SER A N 1
ATOM 1179 C CA . SER A 1 141 ? 5.322 -8.252 1.933 1.00 97.69 141 SER A CA 1
ATOM 1180 C C . SER A 1 141 ? 4.570 -6.967 2.289 1.00 97.69 141 SER A C 1
ATOM 1182 O O . SER A 1 141 ? 4.841 -6.382 3.338 1.00 97.69 141 SER A O 1
ATOM 1184 N N . LEU A 1 142 ? 3.570 -6.571 1.492 1.00 96.44 142 LEU A N 1
ATOM 1185 C CA . LEU A 1 142 ? 2.677 -5.455 1.823 1.00 96.44 142 LEU A CA 1
ATOM 1186 C C . LEU A 1 142 ? 1.877 -5.725 3.108 1.00 96.44 142 LEU A C 1
ATOM 1188 O O . LEU A 1 142 ? 1.874 -4.887 4.005 1.00 96.44 142 LEU A O 1
ATOM 1192 N N . LEU A 1 143 ? 1.263 -6.904 3.256 1.00 94.94 143 LEU A N 1
ATOM 1193 C CA . LEU A 1 143 ? 0.531 -7.276 4.478 1.00 94.94 143 LEU A CA 1
ATOM 1194 C C . LEU A 1 143 ? 1.426 -7.269 5.728 1.00 94.94 143 LEU A C 1
ATOM 1196 O O . LEU A 1 143 ? 1.026 -6.778 6.787 1.00 94.94 143 LEU A O 1
ATOM 1200 N N . ASN A 1 144 ? 2.658 -7.765 5.601 1.00 95.06 144 ASN A N 1
ATOM 1201 C CA . ASN A 1 144 ? 3.649 -7.744 6.674 1.00 95.06 144 ASN A CA 1
ATOM 1202 C C . ASN A 1 144 ? 4.035 -6.315 7.066 1.00 95.06 144 ASN A C 1
ATOM 1204 O O . ASN A 1 144 ? 4.182 -6.024 8.256 1.00 95.06 144 ASN A O 1
ATOM 1208 N N . HIS A 1 145 ? 4.172 -5.427 6.080 1.00 95.19 145 HIS A N 1
ATOM 1209 C CA . HIS A 1 145 ? 4.437 -4.014 6.310 1.00 95.19 145 HIS A CA 1
ATOM 1210 C C . HIS A 1 145 ? 3.271 -3.333 7.040 1.00 95.19 145 HIS A C 1
ATOM 1212 O O . HIS A 1 145 ? 3.493 -2.655 8.044 1.00 95.19 145 HIS A O 1
ATOM 1218 N N . LEU A 1 146 ? 2.030 -3.572 6.601 1.00 92.81 146 LEU A N 1
ATOM 1219 C CA . LEU A 1 146 ? 0.828 -3.026 7.241 1.00 92.81 146 LEU A CA 1
ATOM 1220 C C . LEU A 1 146 ? 0.706 -3.469 8.702 1.00 92.81 146 LEU A C 1
ATOM 1222 O O . LEU A 1 146 ? 0.425 -2.640 9.558 1.00 92.81 146 LEU A O 1
ATOM 1226 N N . ASN A 1 147 ? 1.012 -4.730 9.019 1.00 90.19 147 ASN A N 1
ATOM 1227 C CA . ASN A 1 147 ? 0.977 -5.257 10.392 1.00 90.19 147 ASN A CA 1
ATOM 1228 C C . ASN A 1 147 ? 2.014 -4.613 11.335 1.00 90.19 147 ASN A C 1
ATOM 1230 O O . ASN A 1 147 ? 1.877 -4.688 12.555 1.00 90.19 147 ASN A O 1
ATOM 1234 N N . LYS A 1 148 ? 3.071 -3.997 10.794 1.00 90.12 148 LYS A N 1
ATOM 1235 C CA . LYS A 1 148 ? 4.038 -3.207 11.575 1.00 90.12 148 LYS A CA 1
ATOM 1236 C C . LYS A 1 148 ? 3.661 -1.724 11.615 1.00 90.12 148 LYS A C 1
ATOM 1238 O O . LYS A 1 148 ? 3.941 -1.062 12.610 1.00 90.12 148 LYS A O 1
ATOM 1243 N N . ASN A 1 149 ? 3.024 -1.223 10.555 1.00 90.25 149 ASN A N 1
ATOM 1244 C CA . ASN A 1 149 ? 2.724 0.189 10.332 1.00 90.25 149 ASN A CA 1
ATOM 1245 C C . ASN A 1 149 ? 1.246 0.379 9.960 1.00 90.25 149 ASN A C 1
ATOM 1247 O O . ASN A 1 149 ? 0.909 0.678 8.815 1.00 90.25 149 ASN A O 1
ATOM 1251 N N . HIS A 1 150 ? 0.346 0.222 10.936 1.00 90.31 150 HIS A N 1
ATOM 1252 C CA . HIS A 1 150 ? -1.099 0.276 10.677 1.00 90.31 150 HIS A CA 1
ATOM 1253 C C . HIS A 1 150 ? -1.568 1.618 10.084 1.00 90.31 150 HIS A C 1
ATOM 1255 O O . HIS A 1 150 ? -2.615 1.663 9.444 1.00 90.31 150 HIS A O 1
ATOM 1261 N N . SER A 1 151 ? -0.822 2.711 10.297 1.00 90.88 151 SER A N 1
ATOM 1262 C CA . SER A 1 151 ? -1.182 4.045 9.799 1.00 90.88 151 SER A CA 1
ATOM 1263 C C . SER A 1 151 ? -1.220 4.134 8.275 1.00 90.88 151 SER A C 1
ATOM 1265 O O . SER A 1 151 ? -1.998 4.917 7.741 1.00 90.88 151 SER A O 1
ATOM 1267 N N . VAL A 1 152 ? -0.457 3.285 7.583 1.00 91.44 152 VAL A N 1
ATOM 1268 C CA . VAL A 1 152 ? -0.394 3.249 6.116 1.00 91.44 152 VAL A CA 1
ATOM 1269 C C . VAL A 1 152 ? -1.758 2.906 5.495 1.00 91.44 152 VAL A C 1
ATOM 1271 O O . VAL A 1 152 ? -2.040 3.340 4.387 1.00 91.44 152 VAL A O 1
ATOM 1274 N N . ILE A 1 153 ? -2.653 2.217 6.220 1.00 92.50 153 ILE A N 1
ATOM 1275 C CA . ILE A 1 153 ? -4.034 1.926 5.770 1.00 92.50 153 ILE A CA 1
ATOM 1276 C C . ILE A 1 153 ? -4.880 3.202 5.606 1.00 92.50 153 ILE A C 1
ATOM 1278 O O . ILE A 1 153 ? -5.922 3.191 4.954 1.00 92.50 153 ILE A O 1
ATOM 1282 N N . PHE A 1 154 ? -4.476 4.312 6.220 1.00 92.31 154 PHE A N 1
ATOM 1283 C CA . PHE A 1 154 ? -5.189 5.578 6.075 1.00 92.31 154 PHE A CA 1
ATOM 1284 C C . PHE A 1 154 ? -4.638 6.452 4.948 1.00 92.31 154 PHE A C 1
ATOM 1286 O O . PHE A 1 154 ? -5.246 7.471 4.613 1.00 92.31 154 PHE A O 1
ATOM 1293 N N . GLU A 1 155 ? -3.515 6.053 4.355 1.00 90.00 155 GLU A N 1
ATOM 1294 C CA . GLU A 1 155 ? -2.883 6.747 3.246 1.00 90.00 155 GLU A CA 1
ATOM 1295 C C . GLU A 1 155 ? -3.287 6.096 1.930 1.00 90.00 155 GLU A C 1
ATOM 1297 O O . GLU A 1 155 ? -3.256 4.871 1.771 1.00 90.00 155 GLU A O 1
ATOM 1302 N N . TYR A 1 156 ? -3.644 6.926 0.956 1.00 87.06 156 TYR A N 1
ATOM 1303 C CA . TYR A 1 156 ? -3.770 6.435 -0.403 1.00 87.06 156 TYR A CA 1
ATOM 1304 C C . TYR A 1 156 ? -2.379 6.087 -0.943 1.00 87.06 156 TYR A C 1
ATOM 1306 O O . TYR A 1 156 ? -1.465 6.916 -0.914 1.00 87.06 156 TYR A O 1
ATOM 1314 N N . ASN A 1 157 ? -2.245 4.853 -1.422 1.00 88.50 157 ASN A N 1
ATOM 1315 C CA . ASN A 1 157 ? -1.063 4.339 -2.090 1.00 88.50 157 ASN A CA 1
ATOM 1316 C C . ASN A 1 157 ? -1.517 3.349 -3.167 1.00 88.50 157 ASN A C 1
ATOM 1318 O O . ASN A 1 157 ? -2.212 2.382 -2.847 1.00 88.50 157 ASN A O 1
ATOM 1322 N N . GLU A 1 158 ? -1.111 3.563 -4.418 1.00 88.31 158 GLU A N 1
ATOM 1323 C CA . GLU A 1 158 ? -1.566 2.737 -5.547 1.00 88.31 158 GLU A CA 1
ATOM 1324 C C . GLU A 1 158 ? -1.287 1.230 -5.377 1.00 88.31 158 GLU A C 1
ATOM 1326 O O . GLU A 1 158 ? -2.087 0.393 -5.803 1.00 88.31 158 GLU A O 1
ATOM 1331 N N . HIS A 1 159 ? -0.215 0.860 -4.664 1.00 91.31 159 HIS A N 1
ATOM 1332 C CA . HIS A 1 159 ? 0.151 -0.539 -4.385 1.00 91.31 159 HIS A CA 1
ATOM 1333 C C . HIS A 1 159 ? -0.790 -1.217 -3.376 1.00 91.31 159 HIS A C 1
ATOM 1335 O O . HIS A 1 159 ? -0.725 -2.432 -3.170 1.00 91.31 159 HIS A O 1
ATOM 1341 N N . LEU A 1 160 ? -1.667 -0.442 -2.736 1.00 91.38 160 LEU A N 1
ATOM 1342 C CA . LEU A 1 160 ? -2.642 -0.883 -1.743 1.00 91.38 160 LEU A CA 1
ATOM 1343 C C . LEU A 1 160 ? -4.091 -0.773 -2.237 1.00 91.38 160 LEU A C 1
ATOM 1345 O O . LEU A 1 160 ? -4.999 -1.091 -1.481 1.00 91.38 160 LEU A O 1
ATOM 1349 N N . ASN A 1 161 ? -4.348 -0.396 -3.492 1.00 88.75 161 ASN A N 1
ATOM 1350 C CA . ASN A 1 161 ? -5.724 -0.226 -3.989 1.00 88.75 161 ASN A CA 1
ATOM 1351 C C . ASN A 1 161 ? -6.623 -1.451 -3.725 1.00 88.75 161 ASN A C 1
ATOM 1353 O O . ASN A 1 161 ? -7.757 -1.313 -3.269 1.00 88.75 161 ASN A O 1
ATOM 1357 N N . TRP A 1 162 ? -6.065 -2.654 -3.862 1.00 88.81 162 TRP A N 1
ATOM 1358 C CA . TRP A 1 162 ? -6.753 -3.926 -3.630 1.00 88.81 162 TRP A CA 1
ATOM 1359 C C . TRP A 1 162 ? -7.246 -4.155 -2.186 1.00 88.81 162 TRP A C 1
ATOM 1361 O O . TRP A 1 162 ? -8.076 -5.039 -1.982 1.00 88.81 162 TRP A O 1
ATOM 1371 N N . ILE A 1 163 ? -6.762 -3.418 -1.171 1.00 89.88 163 ILE A N 1
ATOM 1372 C CA . ILE A 1 163 ? -7.296 -3.538 0.203 1.00 89.88 163 ILE A CA 1
ATOM 1373 C C . ILE A 1 163 ? -8.555 -2.692 0.432 1.00 89.88 163 ILE A C 1
ATOM 1375 O O . ILE A 1 163 ? -9.250 -2.899 1.429 1.00 89.88 163 ILE A O 1
ATOM 1379 N N . TYR A 1 164 ? -8.856 -1.753 -0.467 1.00 86.50 164 TYR A N 1
ATOM 1380 C CA . TYR A 1 164 ? -10.008 -0.854 -0.362 1.00 86.50 164 TYR A CA 1
ATOM 1381 C C . TYR A 1 164 ? -11.209 -1.307 -1.210 1.00 86.50 164 TYR A C 1
ATOM 1383 O O . TYR A 1 164 ? -12.277 -0.703 -1.130 1.00 86.50 164 TYR A O 1
ATOM 1391 N N . GLU A 1 165 ? -11.052 -2.370 -1.999 1.00 81.25 165 GLU A N 1
ATOM 1392 C CA . GLU A 1 165 ? -12.089 -2.924 -2.873 1.00 81.25 165 GLU A CA 1
ATOM 1393 C C . GLU A 1 165 ? -12.886 -4.052 -2.183 1.00 81.25 165 GLU A C 1
ATOM 1395 O O . GLU A 1 165 ? -12.337 -4.834 -1.404 1.00 81.25 165 GLU A O 1
ATOM 1400 N N . GLY A 1 166 ? -14.187 -4.153 -2.496 1.00 74.38 166 GLY A N 1
ATOM 1401 C CA . GLY A 1 166 ? -15.100 -5.192 -1.991 1.00 74.38 166 GLY A CA 1
ATOM 1402 C C . GLY A 1 166 ? -15.907 -4.822 -0.734 1.00 74.38 166 GLY A C 1
ATOM 1403 O O . GLY A 1 166 ? -15.727 -3.757 -0.145 1.00 74.38 166 GLY A O 1
ATOM 1404 N N . ASP A 1 167 ? -16.816 -5.720 -0.339 1.00 67.50 167 ASP A N 1
ATOM 1405 C CA . ASP A 1 167 ? -17.602 -5.654 0.904 1.00 67.50 167 ASP A CA 1
ATOM 1406 C C . ASP A 1 167 ? -17.519 -7.007 1.650 1.00 67.50 167 ASP A C 1
ATOM 1408 O O . ASP A 1 167 ? -17.885 -8.029 1.059 1.00 67.50 167 ASP A O 1
ATOM 1412 N N . PRO A 1 168 ? -17.030 -7.062 2.910 1.00 77.38 168 PRO A N 1
ATOM 1413 C CA . PRO A 1 168 ? -16.381 -5.977 3.657 1.00 77.38 168 PRO A CA 1
ATOM 1414 C C . PRO A 1 168 ? -15.023 -5.584 3.052 1.00 77.38 168 PRO A C 1
ATOM 1416 O O . PRO A 1 168 ? -14.276 -6.438 2.571 1.00 77.38 168 PRO A O 1
ATOM 1419 N N . GLN A 1 169 ? -14.666 -4.296 3.139 1.00 84.81 169 GLN A N 1
ATOM 1420 C CA . GLN A 1 169 ? -13.340 -3.816 2.727 1.00 84.81 169 GLN A CA 1
ATOM 1421 C C . GLN A 1 169 ? -12.246 -4.508 3.551 1.00 84.81 169 GLN A C 1
ATOM 1423 O O . GLN A 1 169 ? -12.284 -4.504 4.786 1.00 84.81 169 GLN A O 1
ATOM 1428 N N . LEU A 1 170 ? -11.225 -5.055 2.887 1.00 90.88 170 LEU A N 1
ATOM 1429 C CA . LEU A 1 170 ? -10.128 -5.753 3.562 1.00 90.88 170 LEU A CA 1
ATOM 1430 C C . LEU A 1 170 ? -9.351 -4.838 4.525 1.00 90.88 170 LEU A C 1
ATOM 1432 O O . LEU A 1 170 ? -8.901 -5.299 5.571 1.00 90.88 170 LEU A O 1
ATOM 1436 N N . ALA A 1 171 ? -9.239 -3.544 4.222 1.00 92.19 171 ALA A N 1
ATOM 1437 C CA . ALA A 1 171 ? -8.674 -2.538 5.120 1.00 92.19 171 ALA A CA 1
ATOM 1438 C C . ALA A 1 171 ? -9.339 -2.549 6.512 1.00 92.19 171 ALA A C 1
ATOM 1440 O O . ALA A 1 171 ? -8.650 -2.587 7.534 1.00 92.19 171 ALA A O 1
ATOM 1441 N N . ASP A 1 172 ? -10.674 -2.585 6.557 1.00 94.06 172 ASP A N 1
ATOM 1442 C CA . ASP A 1 172 ? -11.440 -2.613 7.807 1.00 94.06 172 ASP A CA 1
ATOM 1443 C C . ASP A 1 172 ? -11.273 -3.961 8.532 1.00 94.06 172 ASP A C 1
ATOM 1445 O O . ASP A 1 172 ? -11.171 -4.016 9.761 1.00 94.06 172 ASP A O 1
ATOM 1449 N N . VAL A 1 173 ? -11.176 -5.062 7.778 1.00 92.38 173 VAL A N 1
ATOM 1450 C CA . VAL A 1 173 ? -10.891 -6.396 8.330 1.00 92.38 173 VAL A CA 1
ATOM 1451 C C . VAL A 1 173 ? -9.508 -6.433 8.986 1.00 92.38 173 VAL A C 1
ATOM 1453 O O . VAL A 1 173 ? -9.380 -6.917 10.112 1.00 92.38 173 VAL A O 1
ATOM 1456 N N . LEU A 1 174 ? -8.478 -5.884 8.336 1.00 93.12 174 LEU A N 1
ATOM 1457 C CA . LEU A 1 174 ? -7.122 -5.806 8.888 1.00 93.12 174 LEU A CA 1
ATOM 1458 C C . LEU A 1 174 ? -7.089 -4.950 10.159 1.00 93.12 174 LEU A C 1
ATOM 1460 O O . LEU A 1 174 ? -6.575 -5.393 11.187 1.00 93.12 174 LEU A O 1
ATOM 1464 N N . LEU A 1 175 ? -7.709 -3.765 10.136 1.00 93.31 175 LEU A N 1
ATOM 1465 C CA . LEU A 1 175 ? -7.810 -2.899 11.316 1.00 93.31 175 LEU A CA 1
ATOM 1466 C C . LEU A 1 175 ? -8.560 -3.580 12.467 1.00 93.31 175 LEU A C 1
ATOM 1468 O O . LEU A 1 175 ? -8.132 -3.486 13.620 1.00 93.31 175 LEU A O 1
ATOM 1472 N N . SER A 1 176 ? -9.624 -4.326 12.160 1.00 94.12 176 SER A N 1
ATOM 1473 C CA . SER A 1 176 ? -10.335 -5.151 13.138 1.00 94.12 176 SER A CA 1
ATOM 1474 C C . SER A 1 176 ? -9.402 -6.202 13.746 1.00 94.12 176 SER A C 1
ATOM 1476 O O . SER A 1 176 ? -9.289 -6.294 14.967 1.00 94.12 176 SER A O 1
ATOM 1478 N N . GLN A 1 177 ? -8.662 -6.958 12.931 1.00 92.75 177 GLN A N 1
ATOM 1479 C CA . GLN A 1 177 ? -7.705 -7.958 13.422 1.00 92.75 177 GLN A CA 1
ATOM 1480 C C . GLN A 1 177 ? -6.638 -7.338 14.337 1.00 92.75 177 GLN A C 1
ATOM 1482 O O . GLN A 1 177 ? -6.341 -7.887 15.404 1.00 92.75 177 GLN A O 1
ATOM 1487 N N . TYR A 1 178 ? -6.106 -6.170 13.971 1.00 92.12 178 TYR A N 1
ATOM 1488 C CA . TYR A 1 178 ? -5.130 -5.449 14.788 1.00 92.12 178 TYR A CA 1
ATOM 1489 C C . TYR A 1 178 ? -5.723 -4.988 16.120 1.00 92.12 178 TYR A C 1
ATOM 1491 O O . TYR A 1 178 ? -5.087 -5.154 17.164 1.00 92.12 178 TYR A O 1
ATOM 1499 N N . PHE A 1 179 ? -6.960 -4.486 16.109 1.00 93.88 179 PHE A N 1
ATOM 1500 C CA . PHE A 1 179 ? -7.694 -4.140 17.322 1.00 93.88 179 PHE A CA 1
ATOM 1501 C C . PHE A 1 179 ? -7.902 -5.361 18.234 1.00 93.88 179 PHE A C 1
ATOM 1503 O O . PHE A 1 179 ? -7.674 -5.282 19.446 1.00 93.88 179 PHE A O 1
ATOM 1510 N N . PHE A 1 180 ? -8.280 -6.513 17.667 1.00 94.31 180 PHE A N 1
ATOM 1511 C CA . PHE A 1 180 ? -8.608 -7.709 18.447 1.00 94.31 180 PHE A CA 1
ATOM 1512 C C . PHE A 1 180 ? -7.407 -8.512 18.949 1.00 94.31 180 PHE A C 1
ATOM 1514 O O . PHE A 1 180 ? -7.592 -9.341 19.841 1.00 94.31 180 PHE A O 1
ATOM 1521 N N . LYS A 1 181 ? -6.183 -8.247 18.470 1.00 90.69 181 LYS A N 1
ATOM 1522 C CA . LYS A 1 181 ? -4.968 -9.004 18.835 1.00 90.69 181 LYS A CA 1
ATOM 1523 C C . LYS A 1 181 ? -4.784 -9.194 20.347 1.00 90.69 181 LYS A C 1
ATOM 1525 O O . LYS A 1 181 ? -4.361 -10.258 20.782 1.00 90.69 181 LYS A O 1
ATOM 1530 N N . ASN A 1 182 ? -5.138 -8.183 21.143 1.00 86.38 182 ASN A N 1
ATOM 1531 C CA . ASN A 1 182 ? -5.068 -8.212 22.611 1.00 86.38 182 ASN A CA 1
ATOM 1532 C C . ASN A 1 182 ? -6.415 -7.874 23.277 1.00 86.38 182 ASN A C 1
ATOM 1534 O O . ASN A 1 182 ? -6.467 -7.439 24.434 1.00 86.38 182 ASN A O 1
ATOM 1538 N N . PHE A 1 183 ? -7.517 -8.021 22.545 1.00 94.69 183 PHE A N 1
ATOM 1539 C CA . PHE A 1 183 ? -8.840 -7.672 23.038 1.00 94.69 183 PHE A CA 1
ATOM 1540 C C . PHE A 1 183 ? -9.469 -8.843 23.791 1.00 94.69 183 PHE A C 1
ATOM 1542 O O . PHE A 1 183 ? -9.372 -10.001 23.393 1.00 94.69 183 PHE A O 1
ATOM 1549 N N . ARG A 1 184 ? -10.164 -8.530 24.884 1.00 95.56 184 AR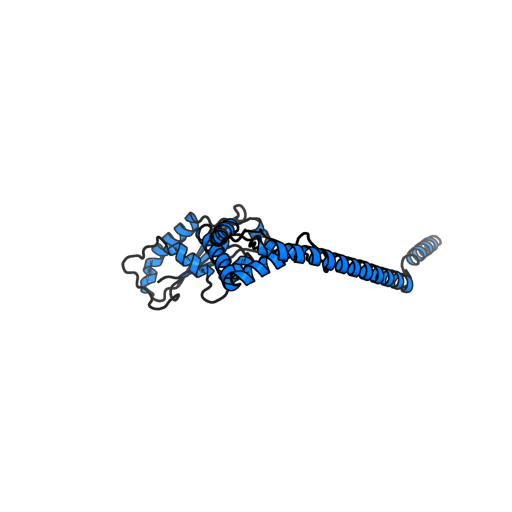G A N 1
ATOM 1550 C CA . ARG A 1 184 ? -10.991 -9.489 25.618 1.00 95.56 184 ARG A CA 1
ATOM 1551 C C . ARG A 1 184 ? -12.409 -8.955 25.646 1.00 95.56 184 ARG A C 1
ATOM 1553 O O . ARG A 1 184 ? -12.602 -7.794 26.007 1.00 95.56 184 ARG A O 1
ATOM 1560 N N . TYR A 1 185 ? -13.373 -9.784 25.274 1.00 95.62 185 TYR A N 1
ATOM 1561 C CA . TYR A 1 185 ? -14.783 -9.423 25.360 1.00 95.62 185 TYR A CA 1
ATOM 1562 C C . TYR A 1 185 ? -15.218 -9.311 26.829 1.00 95.62 185 TYR A C 1
ATOM 1564 O O . TYR A 1 185 ? -14.689 -10.041 27.676 1.00 95.62 185 TYR A O 1
ATOM 1572 N N . PRO A 1 186 ? -16.129 -8.378 27.161 1.00 96.44 186 PRO A N 1
ATOM 1573 C CA . PRO A 1 186 ? -16.658 -8.275 28.512 1.00 96.44 186 PRO A CA 1
ATOM 1574 C C . PRO A 1 186 ? -17.492 -9.520 28.847 1.00 96.44 186 PRO A C 1
ATOM 1576 O O . PRO A 1 186 ? -18.107 -10.138 27.977 1.00 96.44 186 PRO A O 1
ATOM 1579 N N . LYS A 1 187 ? -17.503 -9.911 30.125 1.00 96.31 187 LYS A N 1
ATOM 1580 C CA . LYS A 1 187 ? -18.297 -11.055 30.588 1.00 96.31 187 LYS A CA 1
ATOM 1581 C C . LYS A 1 187 ? -19.782 -10.785 30.320 1.00 96.31 187 LYS A C 1
ATOM 1583 O O . LYS A 1 187 ? -20.288 -9.744 30.723 1.00 96.31 187 LYS A O 1
ATOM 1588 N N . GLY A 1 188 ? -20.460 -11.739 29.684 1.00 94.94 188 GLY A N 1
ATOM 1589 C CA . GLY A 1 188 ? -21.876 -11.620 29.322 1.00 94.94 188 GLY A CA 1
ATOM 1590 C C . GLY A 1 188 ? -22.135 -11.032 27.933 1.00 94.94 188 GLY A C 1
ATOM 1591 O O . GLY A 1 188 ? -23.295 -10.934 27.549 1.00 94.94 188 GLY A O 1
ATOM 1592 N N . TYR A 1 189 ? -21.090 -10.680 27.172 1.00 96.06 189 TYR A N 1
ATOM 1593 C CA . TYR A 1 189 ? -21.236 -10.332 25.758 1.00 96.06 189 TYR A CA 1
ATOM 1594 C C . TYR A 1 189 ? -21.796 -11.512 24.955 1.00 96.06 189 TYR A C 1
ATOM 1596 O O . TYR A 1 189 ? -21.326 -12.642 25.111 1.00 96.06 189 TYR A O 1
ATOM 1604 N N . GLN A 1 190 ? -22.776 -11.242 24.093 1.00 94.12 190 GLN A N 1
ATOM 1605 C CA . GLN A 1 190 ? -23.401 -12.246 23.234 1.00 94.12 190 GLN A CA 1
ATOM 1606 C C . GLN A 1 190 ? -22.860 -12.119 21.810 1.00 94.12 190 GLN A C 1
ATOM 1608 O O . GLN A 1 190 ? -23.073 -11.101 21.159 1.00 94.12 190 GLN A O 1
ATOM 1613 N N . TYR A 1 191 ? -22.157 -13.151 21.349 1.00 92.50 191 TYR A N 1
ATOM 1614 C CA . TYR A 1 191 ? -21.569 -13.202 20.009 1.00 92.50 191 TYR A CA 1
ATOM 1615 C C . TYR A 1 191 ? -22.638 -13.337 18.927 1.00 92.50 191 TYR A C 1
ATOM 1617 O O . TYR A 1 191 ? -23.671 -13.979 19.149 1.00 92.50 191 TYR A O 1
ATOM 1625 N N . SER A 1 192 ? -22.371 -12.770 17.753 1.00 87.38 192 SER A N 1
ATOM 1626 C CA . SER A 1 192 ? -23.207 -13.016 16.585 1.00 87.38 192 SER A CA 1
ATOM 1627 C C . SER A 1 192 ? -22.881 -14.386 15.985 1.00 87.38 192 SER A C 1
ATOM 1629 O O . SER A 1 192 ? -21.770 -14.903 16.079 1.00 87.38 192 SER A O 1
ATOM 1631 N N . SER A 1 193 ? -23.876 -14.995 15.345 1.00 83.38 193 SER A N 1
ATOM 1632 C CA . SER A 1 193 ? -23.664 -16.174 14.493 1.00 83.38 193 SER A CA 1
ATOM 1633 C C . SER A 1 193 ? -23.307 -15.797 13.053 1.00 83.38 193 SER A C 1
ATOM 1635 O O . SER A 1 193 ? -22.932 -16.664 12.265 1.00 83.38 193 SER A O 1
ATOM 1637 N N . LYS A 1 194 ? -23.436 -14.513 12.702 1.00 85.06 194 LYS A N 1
ATOM 1638 C CA . LYS A 1 194 ? -23.227 -13.974 11.364 1.00 85.06 194 LYS A CA 1
ATOM 1639 C C . LYS A 1 194 ? -22.068 -12.990 11.383 1.00 85.06 194 LYS A C 1
ATOM 1641 O O . LYS A 1 194 ? -22.013 -12.074 12.199 1.00 85.06 194 LYS A O 1
ATOM 1646 N N . GLU A 1 195 ? -21.162 -13.149 10.431 1.00 85.62 195 GLU A N 1
ATOM 1647 C CA . GLU A 1 195 ? -20.025 -12.247 10.304 1.00 85.62 195 GLU A CA 1
ATOM 1648 C C . GLU A 1 195 ? -20.482 -10.815 9.985 1.00 85.62 195 GLU A C 1
ATOM 1650 O O . GLU A 1 195 ? -21.454 -10.591 9.258 1.00 85.62 195 GLU A O 1
ATOM 1655 N N . ASN A 1 196 ? -19.757 -9.842 10.540 1.00 85.19 196 ASN A N 1
ATOM 1656 C CA . ASN A 1 196 ? -19.868 -8.413 10.236 1.00 85.19 196 ASN A CA 1
ATOM 1657 C C . ASN A 1 196 ? -21.226 -7.748 10.540 1.00 85.19 196 ASN A C 1
ATOM 1659 O O . ASN A 1 196 ? -21.433 -6.602 10.151 1.00 85.19 196 ASN A O 1
ATOM 1663 N N . GLN A 1 197 ? -22.139 -8.413 11.260 1.00 89.25 197 GLN A N 1
ATOM 1664 C CA . GLN A 1 197 ? -23.436 -7.824 11.640 1.00 89.25 197 GLN A CA 1
ATOM 1665 C C . GLN A 1 197 ? -23.329 -6.807 12.776 1.00 89.25 197 GLN A C 1
ATOM 1667 O O . GLN A 1 197 ? -24.122 -5.874 12.854 1.00 89.25 197 GLN A O 1
ATOM 1672 N N . SER A 1 198 ? -22.353 -6.988 13.665 1.00 93.25 198 SER A N 1
ATOM 1673 C CA . SER A 1 198 ? -22.072 -6.041 14.739 1.00 93.25 198 SER A CA 1
ATOM 1674 C C . SER A 1 198 ? -20.752 -5.344 14.454 1.00 93.25 198 SER A C 1
ATOM 1676 O O . SER A 1 198 ? -19.731 -6.001 14.261 1.00 93.25 198 SER A O 1
ATOM 1678 N N . PHE A 1 199 ? -20.748 -4.018 14.432 1.00 95.75 199 PHE A N 1
ATOM 1679 C CA . PHE A 1 199 ? -19.547 -3.232 14.194 1.00 95.75 199 PHE A CA 1
ATOM 1680 C C . PHE A 1 199 ? -19.631 -1.860 14.852 1.00 95.75 199 PHE A C 1
ATOM 1682 O O . PHE A 1 199 ? -20.703 -1.357 15.170 1.00 95.75 199 PHE A O 1
ATOM 1689 N N . THR A 1 200 ? -18.478 -1.228 15.025 1.00 97.56 200 THR A N 1
ATOM 1690 C CA . THR A 1 200 ? -18.416 0.211 15.284 1.00 97.56 200 THR A CA 1
ATOM 1691 C C . THR A 1 200 ? -17.755 0.893 14.115 1.00 97.56 200 THR A C 1
ATOM 1693 O O . THR A 1 200 ? -16.643 0.527 13.734 1.00 97.56 200 THR A O 1
ATOM 1696 N N . GLU A 1 201 ? -18.431 1.890 13.566 1.00 97.62 201 GLU A N 1
ATOM 1697 C CA . GLU A 1 201 ? -17.826 2.841 12.652 1.00 97.62 201 GLU A CA 1
ATOM 1698 C C . GLU A 1 201 ? -17.082 3.899 13.469 1.00 97.62 201 GLU A C 1
ATOM 1700 O O . GLU A 1 201 ? -17.627 4.515 14.387 1.00 97.62 201 GLU A O 1
ATOM 1705 N N . VAL A 1 202 ? -15.800 4.051 13.164 1.00 97.75 202 VAL A N 1
ATOM 1706 C CA . VAL A 1 202 ? -14.894 4.990 13.809 1.00 97.75 202 VAL A CA 1
ATOM 1707 C C . VAL A 1 202 ? -14.633 6.122 12.834 1.00 97.75 202 VAL A C 1
ATOM 1709 O O . VAL A 1 202 ? -14.086 5.878 11.760 1.00 97.75 202 VAL A O 1
ATOM 1712 N N . THR A 1 203 ? -14.970 7.344 13.229 1.00 97.94 203 THR A N 1
ATOM 1713 C CA . THR A 1 203 ? -14.664 8.562 12.473 1.00 97.94 203 THR A CA 1
ATOM 1714 C C . THR A 1 203 ? -13.447 9.245 13.084 1.00 97.94 203 THR A C 1
ATOM 1716 O O . THR A 1 203 ? -13.325 9.364 14.308 1.00 97.94 203 THR A O 1
ATOM 1719 N N . LEU A 1 204 ? -12.525 9.665 12.227 1.00 96.88 204 LEU A N 1
ATOM 1720 C CA . LEU A 1 204 ? -11.248 10.258 12.572 1.00 96.88 204 LEU A CA 1
ATOM 1721 C C . LEU A 1 204 ? -11.119 11.653 11.958 1.00 96.88 204 LEU A C 1
ATOM 1723 O O . LEU A 1 204 ? -11.377 11.856 10.774 1.00 96.88 204 LEU A O 1
ATOM 1727 N N . GLU A 1 205 ? -10.587 12.578 12.742 1.00 95.81 205 GLU A N 1
ATOM 1728 C CA . GLU A 1 205 ? -10.193 13.903 12.291 1.00 95.81 205 GLU A CA 1
ATOM 1729 C C . GLU A 1 205 ? -8.682 13.935 12.033 1.00 95.81 205 GLU A C 1
ATOM 1731 O O . GLU A 1 205 ? -7.891 13.362 12.787 1.00 95.81 205 GLU A O 1
ATOM 1736 N N . LEU A 1 206 ? -8.275 14.611 10.960 1.00 94.94 206 LEU A N 1
ATOM 1737 C CA . LEU A 1 206 ? -6.868 14.861 10.668 1.00 94.94 206 LEU A CA 1
ATOM 1738 C C . LEU A 1 206 ? -6.402 16.106 11.422 1.00 94.94 206 LEU A C 1
ATOM 1740 O O . LEU A 1 206 ? -6.877 17.204 11.160 1.00 94.94 206 LEU A O 1
ATOM 1744 N N . ASP A 1 207 ? -5.414 15.934 12.291 1.00 94.00 207 ASP A N 1
ATOM 1745 C CA . ASP A 1 207 ? -4.606 17.029 12.811 1.00 94.00 207 ASP A CA 1
ATOM 1746 C C . ASP A 1 207 ? -3.553 17.412 11.761 1.00 94.00 207 ASP A C 1
ATOM 1748 O O . ASP A 1 207 ? -2.588 16.671 11.555 1.00 94.00 207 ASP A O 1
ATOM 1752 N N . GLU A 1 208 ? -3.747 18.548 11.088 1.00 91.00 208 GLU A N 1
ATOM 1753 C CA . GLU A 1 208 ? -2.857 19.047 10.029 1.00 91.00 208 GLU A CA 1
ATOM 1754 C C . GLU A 1 208 ? -1.507 19.569 10.547 1.00 91.00 208 GLU A C 1
ATOM 1756 O O . GLU A 1 208 ? -0.538 19.618 9.787 1.00 91.00 208 GLU A O 1
ATOM 1761 N N . GLU A 1 209 ? -1.405 19.931 11.830 1.00 91.44 209 GLU A N 1
ATOM 1762 C CA . GLU A 1 209 ? -0.146 20.400 12.420 1.00 91.44 209 GLU A CA 1
ATOM 1763 C C . GLU A 1 209 ? 0.814 19.229 12.625 1.00 91.44 209 GLU A C 1
ATOM 1765 O O . GLU A 1 209 ? 2.003 19.309 12.307 1.00 91.44 209 GLU A O 1
ATOM 1770 N N . ASN A 1 210 ? 0.277 18.120 13.138 1.00 91.56 210 ASN A N 1
ATOM 1771 C CA . ASN A 1 210 ? 1.059 16.942 13.508 1.00 91.56 210 ASN A CA 1
ATOM 1772 C C . ASN A 1 210 ? 0.970 15.801 12.485 1.00 91.56 210 ASN A C 1
ATOM 1774 O O . ASN A 1 210 ? 1.670 14.802 12.639 1.00 91.56 210 ASN A O 1
ATOM 1778 N N . TYR A 1 211 ? 0.118 15.929 11.464 1.00 92.81 211 TYR A N 1
ATOM 1779 C CA . TYR A 1 211 ? -0.202 14.886 10.482 1.00 92.81 211 TYR A CA 1
ATOM 1780 C C . TYR A 1 211 ? -0.617 13.570 11.156 1.00 92.81 211 TYR A C 1
ATOM 1782 O O . TYR A 1 211 ? -0.134 12.490 10.817 1.00 92.81 211 TYR A O 1
ATOM 1790 N N . THR A 1 212 ? -1.503 13.658 12.152 1.00 94.12 212 THR A N 1
ATOM 1791 C CA . THR A 1 212 ? -2.002 12.488 12.898 1.00 94.12 212 THR A CA 1
ATOM 1792 C C . THR A 1 212 ? -3.516 12.403 12.859 1.00 94.12 212 THR A C 1
ATOM 1794 O O . THR A 1 212 ? -4.197 13.424 12.836 1.00 94.12 212 THR A O 1
ATOM 1797 N N . LEU A 1 213 ? -4.052 11.185 12.895 1.00 94.69 213 LEU A N 1
ATOM 1798 C CA . LEU A 1 213 ? -5.490 10.974 13.022 1.00 94.69 213 LEU A CA 1
ATOM 1799 C C . LEU A 1 213 ? -5.909 10.897 14.490 1.00 94.69 213 LEU A C 1
ATOM 1801 O O . LEU A 1 213 ? -5.382 10.099 15.274 1.00 94.69 213 LEU A O 1
ATOM 1805 N N . LYS A 1 214 ? -6.891 11.719 14.850 1.00 95.00 214 LYS A N 1
ATOM 1806 C CA . LYS A 1 214 ? -7.516 11.780 16.171 1.00 95.00 214 LYS A CA 1
ATOM 1807 C C . LYS A 1 214 ? -8.937 11.244 16.089 1.00 95.00 214 LYS A C 1
ATOM 1809 O O . LYS A 1 214 ? -9.583 11.325 15.056 1.00 95.00 214 LYS A O 1
ATOM 1814 N N . LEU A 1 215 ? -9.421 10.669 17.185 1.00 96.75 215 LEU A N 1
ATOM 1815 C CA . LEU A 1 215 ? -10.798 10.188 17.244 1.00 96.75 215 LEU A CA 1
ATOM 1816 C C . LEU A 1 215 ? -11.771 11.373 17.249 1.00 96.75 215 LEU A C 1
ATOM 1818 O O . LEU A 1 215 ? -11.718 12.177 18.177 1.00 96.75 215 LEU A O 1
ATOM 1822 N N . GLU A 1 216 ? -12.680 11.401 16.279 1.00 97.50 216 GLU A N 1
ATOM 1823 C CA . GLU A 1 216 ? -13.769 12.377 16.179 1.00 97.50 216 GLU A CA 1
ATOM 1824 C C . GLU A 1 216 ? -15.077 11.789 16.724 1.00 97.50 216 GLU A C 1
ATOM 1826 O O . GLU A 1 216 ? -15.715 12.372 17.599 1.00 97.50 216 GLU A O 1
ATOM 1831 N N . GLY A 1 217 ? -15.446 10.589 16.264 1.00 97.75 217 GLY A N 1
ATOM 1832 C CA . GLY A 1 217 ? -16.746 9.993 16.562 1.00 97.75 217 GLY A CA 1
ATOM 1833 C C . GLY A 1 217 ? -16.742 8.470 16.541 1.00 97.75 217 GLY A C 1
ATOM 1834 O O . GLY A 1 217 ? -15.886 7.837 15.924 1.00 97.75 217 GLY A O 1
ATOM 1835 N N . LEU A 1 218 ? -17.708 7.885 17.247 1.00 98.44 218 LEU A N 1
ATOM 1836 C CA . LEU A 1 218 ? -17.973 6.449 17.274 1.00 98.44 218 LEU A CA 1
ATOM 1837 C C . LEU A 1 218 ? -19.465 6.236 17.033 1.00 98.44 218 LEU A C 1
ATOM 1839 O O . LEU A 1 218 ? -20.289 6.854 17.704 1.00 98.44 218 LEU A O 1
ATOM 1843 N N . ASN A 1 219 ? -19.800 5.365 16.086 1.00 98.06 219 ASN A N 1
ATOM 1844 C CA . ASN A 1 219 ? -21.172 4.969 15.803 1.00 98.06 219 ASN A CA 1
ATOM 1845 C C . ASN A 1 219 ? -21.298 3.448 15.924 1.00 98.06 219 ASN A C 1
ATOM 1847 O O . ASN A 1 219 ? -20.649 2.698 15.192 1.00 98.06 219 ASN A O 1
ATOM 1851 N N . HIS A 1 220 ? -22.098 3.002 16.886 1.00 97.44 220 HIS A N 1
ATOM 1852 C CA . HIS A 1 220 ? -22.194 1.603 17.279 1.00 9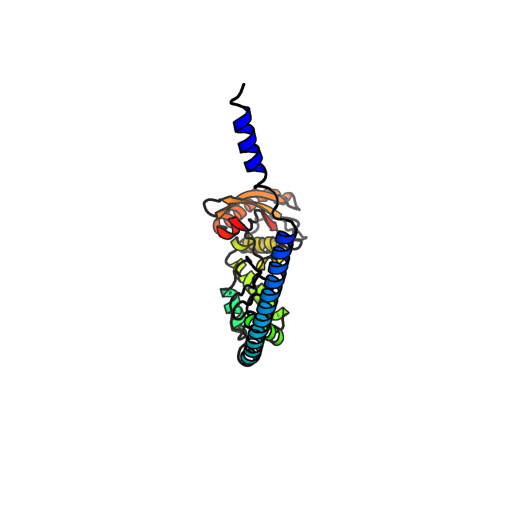7.44 220 HIS A CA 1
ATOM 1853 C C . HIS A 1 220 ? -23.387 0.925 16.612 1.00 97.44 220 HIS A C 1
ATOM 1855 O O . HIS A 1 220 ? -24.513 1.402 16.711 1.00 97.44 220 HIS A O 1
ATOM 1861 N N . HIS A 1 221 ? -23.139 -0.230 16.005 1.00 95.25 221 HIS A N 1
ATOM 1862 C CA . HIS A 1 221 ? -24.151 -1.094 15.412 1.00 95.25 221 HIS A CA 1
ATOM 1863 C C . HIS A 1 221 ? -24.025 -2.472 16.050 1.00 95.25 221 HIS A C 1
ATOM 1865 O O . HIS A 1 221 ? -23.032 -3.170 15.847 1.00 95.25 221 HIS A O 1
ATOM 1871 N N . PHE A 1 222 ? -25.011 -2.864 16.851 1.00 94.50 222 PHE A N 1
ATOM 1872 C CA . PHE A 1 222 ? -25.088 -4.205 17.422 1.00 94.50 222 PHE A CA 1
ATOM 1873 C C . PHE A 1 222 ? -26.321 -4.908 16.874 1.00 94.50 222 PHE A C 1
ATOM 1875 O O . PHE A 1 222 ? -27.422 -4.373 16.939 1.00 94.50 222 PHE A O 1
ATOM 1882 N N . GLU A 1 223 ? -26.149 -6.136 16.390 1.00 93.38 223 GLU A N 1
ATOM 1883 C CA . GLU A 1 223 ? -27.283 -6.992 16.019 1.00 93.38 223 GLU A CA 1
ATOM 1884 C C . GLU A 1 223 ? -28.162 -7.286 17.245 1.00 93.38 223 GLU A C 1
ATOM 1886 O O . GLU A 1 223 ? -29.387 -7.323 17.163 1.00 93.38 223 GLU A O 1
ATOM 1891 N N . ASN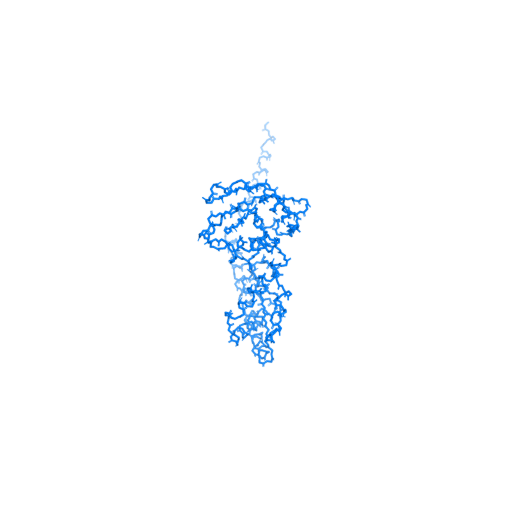 A 1 224 ? -27.526 -7.465 18.405 1.00 91.62 224 ASN A N 1
ATOM 1892 C CA . ASN A 1 224 ? -28.200 -7.731 19.664 1.00 91.62 224 ASN A CA 1
ATOM 1893 C C . ASN A 1 224 ? -28.182 -6.495 20.566 1.00 91.62 224 ASN A C 1
ATOM 1895 O O . ASN A 1 224 ? -27.138 -6.134 21.111 1.00 91.62 224 ASN A O 1
ATOM 1899 N N . GLN A 1 225 ? -29.357 -5.907 20.788 1.00 93.25 225 GLN A N 1
ATOM 1900 C CA . GLN A 1 225 ? -29.532 -4.718 21.628 1.00 93.25 225 GLN A CA 1
ATOM 1901 C C . GLN A 1 225 ? -29.039 -4.914 23.071 1.00 93.25 225 GLN A C 1
ATOM 1903 O O . GLN A 1 225 ? -28.601 -3.963 23.710 1.00 93.25 225 GLN A O 1
ATOM 1908 N N . GLN A 1 226 ? -29.006 -6.146 23.599 1.00 94.62 226 GLN A N 1
ATOM 1909 C CA . GLN A 1 226 ? -28.453 -6.401 24.938 1.00 94.62 226 GLN A CA 1
ATOM 1910 C C . GLN A 1 226 ? -26.951 -6.102 25.026 1.00 94.62 226 GLN A C 1
ATOM 1912 O O . GLN A 1 226 ? -26.437 -5.876 26.122 1.00 94.62 226 GLN A O 1
ATOM 1917 N N . ASN A 1 227 ? -26.234 -6.092 23.899 1.00 96.19 227 ASN A N 1
ATOM 1918 C CA . ASN A 1 227 ? -24.818 -5.743 23.871 1.00 96.19 227 ASN A CA 1
ATOM 1919 C C . ASN A 1 227 ? -24.570 -4.229 23.974 1.00 96.19 227 ASN A C 1
ATOM 1921 O O . ASN A 1 227 ? -23.445 -3.840 24.290 1.00 96.19 227 ASN A O 1
ATOM 1925 N N . GLU A 1 228 ? -25.588 -3.379 23.787 1.00 96.06 228 GLU A N 1
ATOM 1926 C CA . GLU A 1 228 ? -25.456 -1.917 23.894 1.00 96.06 228 GLU A CA 1
ATOM 1927 C C . GLU A 1 228 ? -24.970 -1.480 25.283 1.00 96.06 228 GLU A C 1
ATOM 1929 O O . GLU A 1 228 ? -24.216 -0.517 25.411 1.00 96.06 228 GLU A O 1
ATOM 1934 N N . GLN A 1 229 ? -25.278 -2.251 26.333 1.00 96.88 229 GLN A N 1
ATOM 1935 C CA . GLN A 1 229 ? -24.762 -2.003 27.686 1.00 96.88 229 GLN A CA 1
ATOM 1936 C C . GLN A 1 229 ? -23.221 -1.993 27.761 1.00 96.88 229 GLN A C 1
ATOM 1938 O O . GLN A 1 229 ? -22.639 -1.423 28.684 1.00 96.88 229 GLN A O 1
ATOM 1943 N N . PHE A 1 230 ? -22.538 -2.625 26.799 1.00 97.81 230 PHE A N 1
ATOM 1944 C CA . PHE A 1 230 ? -21.081 -2.697 26.736 1.00 97.81 230 PHE A CA 1
ATOM 1945 C C . PHE A 1 230 ? -20.445 -1.567 25.914 1.00 97.81 230 PHE A C 1
ATOM 1947 O O . PHE A 1 230 ? -19.215 -1.524 25.829 1.00 97.81 230 PHE A O 1
ATOM 1954 N N . ILE A 1 231 ? -21.223 -0.632 25.352 1.00 97.44 231 ILE A N 1
ATOM 1955 C CA . ILE A 1 231 ? -20.708 0.527 24.599 1.00 97.44 231 ILE A CA 1
ATOM 1956 C C . ILE A 1 231 ? -19.563 1.238 25.344 1.00 97.44 231 ILE A C 1
ATOM 1958 O O . ILE A 1 231 ? -18.472 1.328 24.772 1.00 97.44 231 ILE A O 1
ATOM 1962 N N . PRO A 1 232 ? -19.689 1.617 26.638 1.00 98.12 232 PRO A N 1
ATOM 1963 C CA . PRO A 1 232 ? -18.597 2.288 27.353 1.00 98.12 232 PRO A CA 1
ATOM 1964 C C . PRO A 1 232 ? -17.294 1.471 27.406 1.00 98.12 232 PRO A C 1
ATOM 1966 O O . PRO A 1 232 ? -16.190 2.025 27.392 1.00 98.12 232 PRO A O 1
ATOM 1969 N N . TYR A 1 233 ? -17.400 0.138 27.453 1.00 97.69 233 TYR A N 1
ATOM 1970 C CA . TYR A 1 233 ? -16.246 -0.761 27.419 1.00 97.69 233 TYR A CA 1
ATOM 1971 C C . TYR A 1 233 ? -15.568 -0.751 26.046 1.00 97.69 233 TYR A C 1
ATOM 1973 O O . TYR A 1 233 ? -14.343 -0.607 25.970 1.00 97.69 233 TYR A O 1
ATOM 1981 N N . PHE A 1 234 ? -16.351 -0.878 24.970 1.00 97.25 234 PHE A N 1
ATOM 1982 C CA . PHE A 1 234 ? -15.839 -0.846 23.602 1.00 97.25 234 PHE A CA 1
ATOM 1983 C C . PHE A 1 234 ? -15.209 0.503 23.272 1.00 97.25 234 PHE A C 1
ATOM 1985 O O . PHE A 1 234 ? -14.061 0.529 22.831 1.00 97.25 234 PHE A O 1
ATOM 1992 N N . GLU A 1 235 ? -15.878 1.616 23.579 1.00 98.06 235 GLU A N 1
ATOM 1993 C CA . GLU A 1 235 ? -15.325 2.955 23.373 1.00 98.06 235 GLU A CA 1
ATOM 1994 C C . GLU A 1 235 ? -13.969 3.129 24.061 1.00 98.06 235 GLU A C 1
ATOM 1996 O O . GLU A 1 235 ? -13.009 3.602 23.450 1.00 98.06 235 GLU A O 1
ATOM 2001 N N . LYS A 1 236 ? -13.851 2.706 25.328 1.00 97.62 236 LYS A N 1
ATOM 2002 C CA . LYS A 1 236 ? -12.588 2.780 26.073 1.00 97.62 236 LYS A CA 1
ATOM 2003 C C . LYS A 1 236 ? -11.476 2.009 25.363 1.00 97.62 236 LYS A C 1
ATOM 2005 O O . LYS A 1 236 ? -10.339 2.480 25.294 1.00 97.62 236 LYS A O 1
ATOM 2010 N N . LYS A 1 237 ? -11.781 0.821 24.838 1.00 97.62 237 LYS A N 1
ATOM 2011 C CA . LYS A 1 237 ? -10.812 -0.005 24.107 1.00 97.62 237 LYS A CA 1
ATOM 2012 C C . LYS A 1 237 ? -10.433 0.615 22.764 1.00 97.62 237 LYS A C 1
ATOM 2014 O O . LYS A 1 237 ? -9.245 0.650 22.456 1.00 97.62 237 LYS A O 1
ATOM 2019 N N . ILE A 1 238 ? -11.396 1.153 22.017 1.00 96.81 238 ILE A N 1
ATOM 2020 C CA . ILE A 1 238 ? -11.160 1.821 20.728 1.00 96.81 238 ILE A CA 1
ATOM 2021 C C . ILE A 1 238 ? -10.296 3.069 20.923 1.00 96.81 238 ILE A C 1
ATOM 2023 O O . ILE A 1 238 ? -9.273 3.223 20.259 1.00 96.81 238 ILE A O 1
ATOM 2027 N N . ARG A 1 239 ? -10.620 3.911 21.910 1.00 96.12 239 ARG A N 1
ATOM 2028 C CA . ARG A 1 239 ? -9.813 5.088 22.272 1.00 96.12 239 ARG A CA 1
ATOM 2029 C C . ARG A 1 239 ? -8.371 4.707 22.602 1.00 96.12 239 ARG A C 1
ATOM 2031 O O . ARG A 1 239 ? -7.446 5.383 22.157 1.00 96.12 239 ARG A O 1
ATOM 2038 N N . ASN A 1 240 ? -8.167 3.626 23.355 1.00 95.12 240 ASN A N 1
ATOM 2039 C CA . ASN A 1 240 ? -6.824 3.140 23.673 1.00 95.12 240 ASN A CA 1
ATOM 2040 C C . ASN A 1 240 ? -6.073 2.659 22.428 1.00 95.12 240 ASN A C 1
ATOM 2042 O O . ASN A 1 240 ? -4.900 2.984 22.289 1.00 95.12 240 ASN A O 1
ATOM 2046 N N . PHE A 1 241 ? -6.743 1.935 21.530 1.00 94.31 241 PHE A N 1
ATOM 2047 C CA . PHE A 1 241 ? -6.158 1.449 20.280 1.00 94.31 241 PHE A CA 1
ATOM 2048 C C . PHE A 1 241 ? -5.701 2.592 19.364 1.00 94.31 241 PHE A C 1
ATOM 2050 O O . PHE A 1 241 ? -4.569 2.572 18.879 1.00 94.31 241 PHE A O 1
ATOM 2057 N N . ILE A 1 242 ? -6.538 3.616 19.179 1.00 92.94 242 ILE A N 1
ATOM 2058 C CA . ILE A 1 242 ? -6.196 4.798 18.371 1.00 92.94 242 ILE A CA 1
ATOM 2059 C C . ILE A 1 242 ? -5.001 5.531 18.995 1.00 92.94 242 ILE A C 1
ATOM 2061 O O . ILE A 1 242 ? -4.013 5.812 18.318 1.00 92.94 242 ILE A O 1
ATOM 2065 N N . LYS A 1 243 ? -5.038 5.766 20.316 1.00 90.88 243 LYS A N 1
ATOM 2066 C CA . LYS A 1 243 ? -3.949 6.444 21.041 1.00 90.88 243 LYS A CA 1
ATOM 2067 C C . LYS A 1 243 ? -2.626 5.682 20.976 1.00 90.88 243 LYS A C 1
ATOM 2069 O O . LYS A 1 243 ? -1.581 6.304 20.809 1.00 90.88 243 LYS A O 1
ATOM 2074 N N . SER A 1 244 ? -2.648 4.357 21.126 1.00 89.56 244 SER A N 1
ATOM 2075 C CA . SER A 1 244 ? -1.430 3.539 21.103 1.00 89.56 244 SER A CA 1
ATOM 2076 C C . SER A 1 244 ? -0.834 3.412 19.708 1.00 89.56 244 SER A C 1
ATOM 2078 O O . SER A 1 244 ? 0.383 3.332 19.578 1.00 89.56 244 SER A O 1
ATOM 2080 N N . SER A 1 245 ? -1.683 3.395 18.680 1.00 85.56 245 SER A N 1
ATOM 2081 C CA . SER A 1 245 ? -1.246 3.236 17.292 1.00 85.56 245 SER A CA 1
ATOM 2082 C C . SER A 1 245 ? -0.664 4.519 16.710 1.00 85.56 245 SER A C 1
ATOM 2084 O O . SER A 1 245 ? 0.057 4.437 15.722 1.00 85.56 245 SER A O 1
ATOM 2086 N N . LYS A 1 246 ? -0.954 5.680 17.329 1.00 81.62 246 LYS A N 1
ATOM 2087 C CA . LYS A 1 246 ? -0.446 7.003 16.937 1.00 81.62 246 LYS A CA 1
ATOM 2088 C C . LYS A 1 246 ? -0.495 7.179 15.421 1.00 81.62 246 LYS A C 1
ATOM 2090 O O . LYS A 1 246 ? 0.558 7.393 14.839 1.00 81.62 246 LYS A O 1
ATOM 2095 N N . PHE A 1 247 ? -1.667 6.988 14.803 1.00 90.38 247 PHE A N 1
ATOM 2096 C CA . PHE A 1 247 ? -1.856 6.953 13.347 1.00 90.38 247 PHE A CA 1
ATOM 2097 C C . PHE A 1 247 ? -1.262 8.190 12.654 1.00 90.38 247 PHE A C 1
ATOM 2099 O O . PHE A 1 247 ? -1.955 9.173 12.402 1.00 90.38 247 PHE A O 1
ATOM 2106 N N . ALA A 1 248 ? 0.042 8.137 12.414 1.00 91.69 248 ALA A N 1
ATOM 2107 C CA . ALA A 1 248 ? 0.869 9.218 11.930 1.00 91.69 248 ALA A CA 1
ATOM 2108 C C . ALA A 1 248 ? 1.062 9.002 10.445 1.00 91.69 248 ALA A C 1
ATOM 2110 O O . ALA A 1 248 ? 1.389 7.892 10.009 1.00 91.69 248 ALA A O 1
ATOM 2111 N N . LEU A 1 249 ? 0.819 10.071 9.705 1.00 92.06 249 LEU A N 1
ATOM 2112 C CA . LEU A 1 249 ? 0.765 10.061 8.264 1.00 92.06 249 LEU A CA 1
ATOM 2113 C C . LEU A 1 249 ? 1.938 10.851 7.690 1.00 92.06 249 LEU A C 1
ATOM 2115 O O . LEU A 1 249 ? 2.440 11.812 8.277 1.00 92.06 249 LEU A O 1
ATOM 2119 N N . SER A 1 250 ? 2.357 10.466 6.498 1.00 88.50 250 SER A N 1
ATOM 2120 C CA . SER A 1 250 ? 3.259 11.224 5.659 1.00 88.50 250 SER A CA 1
ATOM 2121 C C . SER A 1 250 ? 2.589 12.523 5.227 1.00 88.50 250 SER A C 1
ATOM 2123 O O . SER A 1 250 ? 1.554 12.525 4.556 1.00 88.50 250 SER A O 1
ATOM 2125 N N . ARG A 1 251 ? 3.245 13.648 5.528 1.00 87.88 251 ARG A N 1
ATOM 2126 C CA . ARG A 1 251 ? 2.851 14.980 5.048 1.00 87.88 251 ARG A CA 1
ATOM 2127 C C . ARG A 1 251 ? 2.593 15.000 3.542 1.00 87.88 251 ARG A C 1
ATOM 2129 O O . ARG A 1 251 ? 1.664 15.655 3.085 1.00 87.88 251 ARG A O 1
ATOM 2136 N N . GLN A 1 252 ? 3.412 14.295 2.765 1.00 82.19 252 GLN A N 1
ATOM 2137 C CA . GLN A 1 252 ? 3.277 14.274 1.313 1.00 82.19 252 GLN A CA 1
ATOM 2138 C C . GLN A 1 252 ? 1.970 13.605 0.868 1.00 82.19 252 GLN A C 1
ATOM 2140 O O . GLN A 1 252 ? 1.303 14.137 -0.017 1.00 82.19 252 GLN A O 1
ATOM 2145 N N . ASN A 1 253 ? 1.587 12.497 1.508 1.00 81.19 253 ASN A N 1
ATOM 2146 C CA . ASN A 1 253 ? 0.372 11.752 1.165 1.00 81.19 253 ASN A CA 1
ATOM 2147 C C . ASN A 1 253 ? -0.879 12.544 1.541 1.00 81.19 253 ASN A C 1
ATOM 2149 O O . ASN A 1 253 ? -1.775 12.698 0.714 1.00 81.19 253 ASN A O 1
ATOM 2153 N N . VAL A 1 254 ? -0.881 13.150 2.733 1.00 85.06 254 VAL A N 1
ATOM 2154 C CA . VAL A 1 254 ? -1.961 14.034 3.195 1.00 85.06 254 VAL A CA 1
ATOM 2155 C C . VAL A 1 254 ? -2.231 15.163 2.196 1.00 85.06 254 VAL A C 1
ATOM 2157 O O . VAL A 1 254 ? -3.379 15.410 1.839 1.00 85.06 254 VAL A O 1
ATOM 2160 N N . MET A 1 255 ? -1.175 15.825 1.717 1.00 82.56 255 MET A N 1
ATOM 2161 C CA . MET A 1 255 ? -1.301 16.997 0.845 1.00 82.56 255 MET A CA 1
ATOM 2162 C C . MET A 1 255 ? -1.681 16.663 -0.604 1.00 82.56 255 MET A C 1
ATOM 2164 O O . MET A 1 255 ? -2.217 17.527 -1.293 1.00 82.56 255 MET A O 1
ATOM 2168 N N . ARG A 1 256 ? -1.353 15.462 -1.098 1.00 79.31 256 ARG A N 1
ATOM 2169 C CA . ARG A 1 256 ? -1.522 15.104 -2.518 1.00 79.31 256 ARG A CA 1
ATOM 2170 C C . ARG A 1 256 ? -2.707 14.186 -2.782 1.00 79.31 256 ARG A C 1
ATOM 2172 O O . ARG A 1 256 ? -3.415 14.396 -3.761 1.00 79.31 256 ARG A O 1
ATOM 2179 N N . ASN A 1 257 ? -2.911 13.194 -1.921 1.00 74.69 257 ASN A N 1
ATOM 2180 C CA . ASN A 1 257 ? -3.747 12.037 -2.240 1.00 74.69 257 ASN A CA 1
ATOM 2181 C C . ASN A 1 257 ? -4.967 11.899 -1.309 1.00 74.69 257 ASN A C 1
ATOM 2183 O O . ASN A 1 257 ? -5.805 11.022 -1.510 1.00 74.69 257 ASN A O 1
ATOM 2187 N N . GLY A 1 258 ? -5.089 12.770 -0.302 1.00 81.12 258 GLY A N 1
ATOM 2188 C CA . GLY A 1 258 ? -6.140 12.684 0.707 1.00 81.12 258 GLY A CA 1
ATOM 2189 C C . GLY A 1 258 ? -5.886 11.583 1.741 1.00 81.12 258 GLY A C 1
ATOM 2190 O O . GLY A 1 258 ? -4.842 10.932 1.761 1.00 81.12 258 GLY A O 1
ATOM 2191 N N . VAL A 1 259 ? -6.841 11.418 2.657 1.00 89.56 259 VAL A N 1
ATOM 2192 C CA . VAL A 1 259 ? -6.719 10.529 3.821 1.00 89.56 259 VAL A CA 1
ATOM 2193 C C . VAL A 1 259 ? -8.050 9.833 4.076 1.00 89.56 259 VAL A C 1
ATOM 2195 O O . VAL A 1 259 ? -9.094 10.491 4.096 1.00 89.56 259 VAL A O 1
ATOM 2198 N N . LYS A 1 260 ? -8.027 8.519 4.327 1.00 90.81 260 LYS A N 1
ATOM 2199 C CA . LYS A 1 260 ? -9.208 7.793 4.819 1.00 90.81 260 LYS A CA 1
ATOM 2200 C C . LYS A 1 260 ? -9.481 8.228 6.260 1.00 90.81 260 LYS A C 1
ATOM 2202 O O . LYS A 1 260 ? -8.639 8.075 7.139 1.00 90.81 260 LYS A O 1
ATOM 2207 N N . LYS A 1 261 ? -10.672 8.776 6.499 1.00 93.19 261 LYS A N 1
ATOM 2208 C CA . LYS A 1 261 ? -11.089 9.335 7.797 1.00 93.19 261 LYS A CA 1
ATOM 2209 C C . LYS A 1 261 ? -12.082 8.458 8.555 1.00 93.19 261 LYS A C 1
ATOM 2211 O O . LYS A 1 261 ? -12.549 8.847 9.616 1.00 93.19 261 LYS A O 1
ATOM 2216 N N . SER A 1 262 ? -12.410 7.275 8.048 1.00 94.44 262 SER A N 1
ATOM 2217 C CA . SER A 1 262 ? -13.257 6.337 8.779 1.00 94.44 262 SER A CA 1
ATOM 2218 C C . SER A 1 262 ? -12.916 4.886 8.488 1.00 94.44 262 SER A C 1
ATOM 2220 O O . SER A 1 262 ? -12.398 4.551 7.420 1.00 94.44 262 SER A O 1
ATOM 2222 N N . PHE A 1 263 ? -13.195 4.021 9.457 1.00 95.06 263 PHE A N 1
ATOM 2223 C CA . PHE A 1 263 ? -13.058 2.574 9.327 1.00 95.06 263 PHE A CA 1
ATOM 2224 C C . PHE A 1 263 ? -14.050 1.857 10.238 1.00 95.06 263 PHE A C 1
ATOM 2226 O O . PHE A 1 263 ? -14.542 2.431 11.213 1.00 95.06 263 PHE A O 1
ATOM 2233 N N . LYS A 1 264 ? -14.324 0.587 9.942 1.00 95.81 264 LYS A N 1
ATOM 2234 C CA . LYS A 1 264 ? -15.174 -0.266 10.777 1.00 95.81 264 LYS A CA 1
ATOM 2235 C C . LYS A 1 264 ? -14.346 -1.252 11.594 1.00 95.81 264 LYS A C 1
ATOM 2237 O O . LYS A 1 264 ? -13.381 -1.834 11.107 1.00 95.81 264 LYS A O 1
ATOM 2242 N N . ILE A 1 265 ? -14.754 -1.448 12.845 1.00 95.81 265 ILE A N 1
ATOM 2243 C CA . ILE A 1 265 ? -14.286 -2.535 13.709 1.00 95.81 265 ILE A CA 1
ATOM 2244 C C . ILE A 1 265 ? -15.416 -3.552 13.818 1.00 95.81 265 ILE A C 1
ATOM 2246 O O . ILE A 1 265 ? -16.417 -3.268 14.475 1.00 95.81 265 ILE A O 1
ATOM 2250 N N . TYR A 1 266 ? -15.253 -4.719 13.201 1.00 94.56 266 TYR A N 1
ATOM 2251 C CA . TYR A 1 266 ? -16.259 -5.784 13.204 1.00 94.56 266 TYR A CA 1
ATOM 2252 C C . TYR A 1 266 ? -16.142 -6.657 14.455 1.00 94.56 266 TYR A C 1
ATOM 2254 O O . TYR A 1 266 ? -15.097 -7.251 14.720 1.00 94.56 266 TYR A O 1
ATOM 2262 N N . TYR A 1 267 ? -17.216 -6.739 15.232 1.00 92.38 267 TYR A N 1
ATOM 2263 C CA . TYR A 1 267 ? -17.314 -7.616 16.392 1.00 92.38 267 TYR A CA 1
ATOM 2264 C C . TYR A 1 267 ? -17.642 -9.050 15.975 1.00 92.38 267 TYR A C 1
ATOM 2266 O O . TYR A 1 267 ? -18.241 -9.287 14.927 1.00 92.38 267 TYR A O 1
ATOM 2274 N N . LYS A 1 268 ? -17.221 -9.995 16.818 1.00 87.75 268 LYS A N 1
ATOM 2275 C CA . LYS A 1 268 ? -17.604 -11.404 16.714 1.00 87.75 268 LYS A CA 1
ATOM 2276 C C . LYS A 1 268 ? -19.007 -11.623 17.255 1.00 87.75 268 LYS A C 1
ATOM 2278 O O . LYS A 1 268 ? -19.360 -10.951 18.244 1.00 87.75 268 LYS A O 1
#

Foldseek 3Di:
DPPVVVVVVVVVVVVVVVDPPPVVVVVVVVVVVVVVVVVVLVVLLVVLVVQLVVLLVVLVVVLVPAQEAEAEAEPPDADALQLLPLLQVLCVVVRYHYPYYDYDDPDRSHDDHSPNNNVSSNVSNCVVQPVVRSVVSSVVSVLVSCLVQVLCLFFDHPSCPQQQDDVVRVNQVSVLCSLCVPDDDDPPDDADPDWQQWKKKWFWDADLVQRFTDTDDIDTGDPDPVCVVCVVVVVVSVNVSRVVSRSHDDNVRCVPPNTRGIHMNITD

Radius of gyration: 30.3 Å; chains: 1; bounding box: 52×92×75 Å

Sequence (268 aa):
MKFYTFFFIFFTQAFFFGQDIPAKITDSLKSAREIEYKKIFLERLKYYKEQCSNDSIKAVNNSKIENKYFIYLTAPSGDDFPAKKELEEALKNYNIIWGGTMMGSDIPGHYISDLCYHHYMSYFTEKKFGKDFIENIVRQSLLNHLNKNHSVIFEYNEHLNWIYEGDPQLADVLLSQYFFKNFRYPKGYQYSSKENQSFTEVTLELDEENYTLKLEGLNHHFENQQNEQFIPYFEKKIRNFIKSSKFALSRQNVMRNGVKKSFKIYYK

Secondary structure (DSSP, 8-state):
--SHHHHHHHHHHHHHTSS---HHHHHHHHHHHHHHHHHHHHHHHHHHHHHHHHHHHHHHHHTTT-EEEEEEEPTTTPPPPTTHHHHHHHHHTTTEEEEEEEE--SSTTPPPTTHHHHHHHHHHHHHHH-HHHHHHHHHHHHHHHHHH-GGGGGB--GGGGGGSSTTTTHHHHHHHHHHHTT--PPTT----SSTTSSEEEEEEEEETTTTEEEEEEEEEE-SSGGGGGGHHHHHHHHHHHHHHHT-B--HHHHHHH-B--EEEEE--